Protein AF-A0A8S1AJK3-F1 (afdb_monomer)

Mean predicted aligned error: 19.56 Å

Organism: Arctia plantaginis (NCBI:txid874455)

Radius of gyration: 31.75 Å; Cα contacts (8 Å, |Δi|>4): 362; chains: 1; bounding box: 62×87×108 Å

Sequence (323 aa):
MLYGCCTLVPWKIFREELNNVHPISSGLETMALKTTIDLTCNDFISNFEFDVFTRLFQPWSTLLRNWQLLAVTHPGYVAFLTYDEVKALLHKYIHRPGSYVFRLSCTRLGQWAIGYVTVEGEILQTIPQNKSLVQALLDGYREGFYLYPAGKDLNPDLSSAIISPSEDHITVTQEQYELYCEMGSTFQLCKICAENDKDIRIEPCGHLLCTPCLTAWQIDSEGQGCPFCRAEIKGTEQVVVDAFVPPRPPNTTSDKSGNTKTAVKSVSSNSSGSSGSSGCNGSSVDVTISGNSNGWSSRNTTFNGLTDDIDDSERLRRKSPHA

InterPro domains:
  IPR001841 Zinc finger, RING-type [PS50089] (190-230)
  IPR001841 Zinc finger, RING-type [SM00184] (190-229)
  IPR011992 EF-hand domain pair [SSF47473] (3-72)
  IPR013083 Zinc finger, RING/FYVE/PHD-type [G3DSA:3.30.40.10] (161-245)
  IPR014741 Adaptor protein Cbl, EF hand-like [PF02761] (7-71)
  IPR014742 Adaptor protein Cbl, SH2-like domain [PF02762] (73-158)
  IPR014742 Adaptor protein Cbl, SH2-like domain [cd09920] (65-161)
  IPR017907 Zinc finger, RING-type, conserved site [PS00518] (205-214)
  IPR024159 Adaptor protein Cbl, PTB domain [PS51506] (1-160)
  IPR024162 Adaptor protein Cbl [PTHR23007] (7-256)
  IPR036860 SH2 domain superfamily [G3DSA:3.30.505.10] (74-159)
  IPR036860 SH2 domain superfamily [SSF55550] (73-159)

Foldseek 3Di:
DQDPPDQKAALVVVVVVCCVLPNDDDPVLSVVVCVQQPPVPPRMGGPQSVLLLCLQQDDPNCSSVSCCCAPPPFLQEDEPDDPVRLQVLCLVVLVPAQEKHKYADPVDRSWMKMWGHHPVSDIDIDIDDPDHPLVVLVVCVVVSRHQARSNHNDGDDSVVVPPPPPAAEAEDDPVRQVVQVVVVAGPQAFPPPSPHGWFKAFPPVRDTGHPVVVVVCVVVDPQCADPPPGHHGPDMDTHHYDGDDPPDPDPPDDDDDDDDDDDDDDDDDDDDDDDDDDDDDDDDDDDDDDDDDDDDDDDDDDDDDDDDDDDDDDDDDDDDDDD

pLDDT: mean 72.8, std 25.11, range [23.0, 98.12]

Solvent-accessible surface area (backbone atoms only — not comparable to full-atom values): 20655 Å² total; per-residue (Å²): 130,98,60,81,92,61,60,62,37,51,42,72,61,50,50,55,58,45,37,76,80,51,78,71,91,46,74,68,55,50,52,56,49,44,68,68,40,32,80,81,72,72,66,44,43,34,55,65,38,48,50,30,45,50,56,55,23,45,58,78,94,46,27,69,62,41,36,44,47,49,74,71,64,36,73,24,47,43,83,94,56,53,74,68,54,50,50,61,58,49,58,80,36,39,94,39,55,9,21,20,37,34,30,68,31,88,91,44,78,40,38,52,31,40,37,30,19,38,88,87,49,46,80,50,73,47,63,78,75,100,58,47,60,67,56,51,48,53,51,30,37,76,74,55,47,44,47,14,34,66,64,34,88,74,56,84,84,58,71,85,72,52,70,69,76,72,52,52,66,45,75,54,52,71,72,59,50,53,57,25,52,76,70,76,48,57,84,40,40,10,84,85,77,66,75,46,57,30,37,31,31,36,31,86,80,65,52,70,29,24,58,69,62,53,52,50,47,56,69,77,34,103,50,73,38,38,94,87,79,57,48,67,56,79,47,76,45,72,33,35,50,49,79,72,74,77,82,75,76,83,80,89,70,84,91,71,92,79,91,76,91,84,82,89,85,79,88,80,90,81,88,87,87,83,90,83,92,80,89,82,87,86,78,92,79,91,84,82,88,81,88,84,87,82,83,82,78,88,81,89,77,91,81,81,88,84,84,88,80,88,90,86,87,81,82,89,87,84,81,88,87,86,135

Nearest PDB structures (foldseek):
  3zni-assembly3_I  TM=7.173E-01  e=6.074E-41  Homo sapiens
  5o76-assembly2_C  TM=6.993E-01  e=2.563E-39  Homo sapiens
  1fbv-assembly1_A  TM=6.702E-01  e=1.762E-36  Homo sapiens
  5j3x-assembly2_B  TM=6.632E-01  e=1.878E-36  Homo sapiens
  8vw5-assembly1_A  TM=9.804E-01  e=3.385E-27  Homo sapiens

Structure (mmCIF, N/CA/C/O backbone):
data_AF-A0A8S1AJK3-F1
#
_entry.id   AF-A0A8S1AJK3-F1
#
loop_
_atom_site.group_PDB
_atom_site.id
_atom_site.type_symbol
_atom_site.label_atom_id
_atom_site.label_alt_id
_atom_site.label_comp_id
_atom_site.label_asym_id
_atom_site.label_entity_id
_atom_site.label_seq_id
_atom_site.pdbx_PDB_ins_code
_atom_site.Cartn_x
_atom_site.Cartn_y
_atom_site.Cartn_z
_atom_site.occupancy
_atom_site.B_iso_or_equiv
_atom_site.auth_seq_id
_atom_site.auth_comp_id
_atom_site.auth_asym_id
_atom_site.auth_atom_id
_atom_site.pdbx_PDB_model_num
ATOM 1 N N . MET A 1 1 ? 18.150 -3.887 -13.255 1.00 44.72 1 MET A N 1
ATOM 2 C CA . MET A 1 1 ? 18.874 -3.034 -12.285 1.00 44.72 1 MET A CA 1
ATOM 3 C C . MET A 1 1 ? 19.243 -1.739 -12.991 1.00 44.72 1 MET A C 1
ATOM 5 O O . MET A 1 1 ? 20.042 -1.798 -13.912 1.00 44.72 1 MET A O 1
ATOM 9 N N . LEU A 1 2 ? 18.615 -0.615 -12.635 1.00 50.38 2 LEU A N 1
ATOM 10 C CA . LEU A 1 2 ? 18.757 0.669 -13.350 1.00 50.38 2 LEU A CA 1
ATOM 11 C C . LEU A 1 2 ? 20.047 1.442 -13.018 1.00 50.38 2 LEU A C 1
ATOM 13 O O . LEU A 1 2 ? 20.441 2.314 -13.779 1.00 50.38 2 LEU A O 1
ATOM 17 N N . TYR A 1 3 ? 20.753 1.086 -11.942 1.00 51.22 3 TYR A N 1
ATOM 18 C CA . TYR A 1 3 ? 22.009 1.727 -11.547 1.00 51.22 3 TYR A CA 1
ATOM 19 C C . TYR A 1 3 ? 23.020 0.655 -11.149 1.00 51.22 3 TYR A C 1
ATOM 21 O O . TYR A 1 3 ? 22.882 0.022 -10.104 1.00 51.22 3 TYR A O 1
ATOM 29 N N . GLY A 1 4 ? 24.018 0.391 -11.992 1.00 44.16 4 GLY A N 1
ATOM 30 C CA . GLY A 1 4 ? 25.119 -0.500 -11.624 1.00 44.16 4 GLY A CA 1
ATOM 31 C C . GLY A 1 4 ? 25.860 0.043 -10.399 1.00 44.16 4 GLY A C 1
ATOM 32 O O . GLY A 1 4 ? 26.218 1.209 -10.408 1.00 44.16 4 GLY A O 1
ATOM 33 N N . CYS A 1 5 ? 26.059 -0.786 -9.367 1.00 55.84 5 CYS A N 1
ATOM 34 C CA . CYS A 1 5 ? 26.892 -0.624 -8.153 1.00 55.84 5 CYS A CA 1
ATOM 35 C C . CYS A 1 5 ? 26.854 0.701 -7.346 1.00 55.84 5 CYS A C 1
ATOM 37 O O . CYS A 1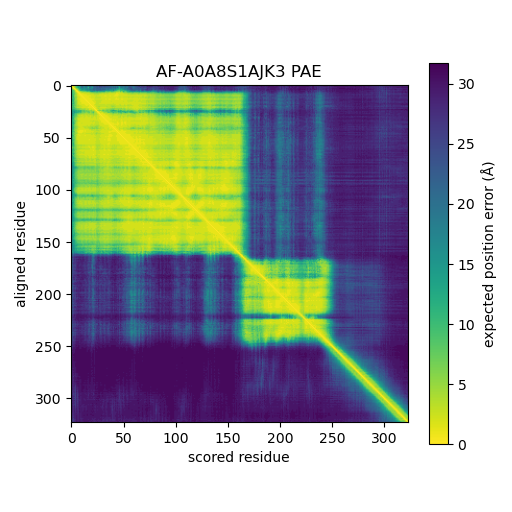 5 ? 27.439 0.749 -6.265 1.00 55.84 5 CYS A O 1
ATOM 39 N N . CYS A 1 6 ? 26.204 1.768 -7.810 1.00 62.81 6 CYS A N 1
ATOM 40 C CA . CYS A 1 6 ? 26.129 3.054 -7.130 1.00 62.81 6 CYS A CA 1
ATOM 41 C C . CYS A 1 6 ? 25.120 2.966 -5.984 1.00 62.81 6 CYS A C 1
ATOM 43 O O . CYS A 1 6 ? 23.926 2.779 -6.199 1.00 62.81 6 CYS A O 1
ATOM 45 N N . THR A 1 7 ? 25.607 3.109 -4.755 1.00 80.25 7 THR A N 1
ATOM 46 C CA . THR A 1 7 ? 24.795 3.049 -3.531 1.00 80.25 7 THR A CA 1
ATOM 47 C C . THR A 1 7 ? 24.028 4.339 -3.247 1.00 80.25 7 THR A C 1
ATOM 49 O O . THR A 1 7 ? 23.104 4.320 -2.438 1.00 80.25 7 THR A O 1
ATOM 52 N N . LEU A 1 8 ? 24.391 5.441 -3.911 1.00 89.94 8 LEU A N 1
ATOM 53 C CA . LEU A 1 8 ? 23.846 6.778 -3.695 1.00 89.94 8 LEU A CA 1
ATOM 54 C C . LEU A 1 8 ? 23.788 7.549 -5.022 1.00 89.94 8 LEU A C 1
ATOM 56 O O . LEU A 1 8 ? 24.784 7.602 -5.745 1.00 89.94 8 LEU A O 1
ATOM 60 N N . VAL A 1 9 ? 22.641 8.153 -5.339 1.00 92.75 9 VAL A N 1
ATOM 61 C CA . VAL A 1 9 ? 22.404 8.874 -6.601 1.00 92.75 9 VAL A CA 1
ATOM 62 C C . VAL A 1 9 ? 21.817 10.263 -6.313 1.00 92.75 9 VAL A C 1
ATOM 64 O O . VAL A 1 9 ? 20.875 10.360 -5.531 1.00 92.75 9 VAL A O 1
ATOM 67 N N . PRO A 1 10 ? 22.313 11.353 -6.933 1.00 94.62 10 PRO A N 1
ATOM 68 C CA . PRO A 1 10 ? 21.702 12.675 -6.793 1.00 94.62 10 PRO A CA 1
ATOM 69 C C . PRO A 1 10 ? 20.229 12.677 -7.222 1.00 94.62 10 PRO A C 1
ATOM 71 O O . PRO A 1 10 ? 19.899 12.129 -8.278 1.00 94.62 10 PRO A O 1
ATOM 74 N N . TRP A 1 11 ? 19.360 13.378 -6.482 1.00 93.31 11 TRP A N 1
ATOM 75 C CA . TRP A 1 11 ? 17.916 13.449 -6.760 1.00 93.31 11 TRP A CA 1
ATOM 76 C C . TRP A 1 11 ? 17.593 13.776 -8.221 1.00 93.31 11 TRP A C 1
ATOM 78 O O . TRP A 1 11 ? 16.698 13.182 -8.816 1.00 93.31 11 TRP A O 1
ATOM 88 N N . LYS A 1 12 ? 18.340 14.708 -8.825 1.00 92.50 12 LYS A N 1
ATOM 89 C CA . LYS A 1 12 ? 18.123 15.128 -10.215 1.00 92.50 12 LYS A CA 1
ATOM 90 C C . LYS A 1 12 ? 18.219 13.954 -11.198 1.00 92.50 12 LYS A C 1
ATOM 92 O O . LYS A 1 12 ? 17.350 13.827 -12.055 1.00 92.50 12 LYS A O 1
ATOM 97 N N . ILE A 1 13 ? 19.241 13.112 -11.036 1.00 92.06 13 ILE A N 1
ATOM 98 C CA . ILE A 1 13 ? 19.486 11.937 -11.882 1.00 92.06 13 ILE A CA 1
ATOM 99 C C . ILE A 1 13 ? 18.465 10.846 -11.556 1.00 92.06 13 ILE A C 1
ATOM 101 O O . ILE A 1 13 ? 17.878 10.260 -12.459 1.00 92.06 13 ILE A O 1
ATOM 105 N N . PHE A 1 14 ? 18.208 10.614 -10.264 1.00 92.88 14 PHE A N 1
ATOM 106 C CA . PHE A 1 14 ? 17.212 9.641 -9.818 1.00 92.88 14 PHE A CA 1
ATOM 107 C C . PHE A 1 14 ? 15.828 9.917 -10.420 1.00 92.88 14 PHE A C 1
ATOM 109 O O . PHE A 1 14 ? 15.190 9.034 -10.987 1.00 92.88 14 PHE A O 1
ATOM 116 N N . ARG A 1 15 ? 15.391 11.176 -10.353 1.00 91.12 15 ARG A N 1
ATOM 117 C CA . ARG A 1 15 ? 14.122 11.637 -10.916 1.00 91.12 15 ARG A CA 1
ATOM 118 C C . ARG A 1 15 ? 14.045 11.408 -12.423 1.00 91.12 15 ARG A C 1
ATOM 120 O O . ARG A 1 15 ? 12.990 11.016 -12.904 1.00 91.12 15 ARG A O 1
ATOM 127 N N . GLU A 1 16 ? 15.111 11.707 -13.163 1.00 90.56 16 GLU A N 1
ATOM 128 C CA . GLU A 1 16 ? 15.126 11.571 -14.626 1.00 90.56 16 GLU A CA 1
ATOM 129 C C . GLU A 1 16 ? 14.918 10.111 -15.051 1.00 90.56 16 GLU A C 1
ATOM 131 O O . GLU A 1 16 ? 14.042 9.842 -15.869 1.00 90.56 16 GLU A O 1
ATOM 136 N N . GLU A 1 17 ? 15.611 9.162 -14.420 1.00 91.31 17 GLU A N 1
ATOM 137 C CA . GLU A 1 17 ? 15.412 7.738 -14.723 1.00 91.31 17 GLU A CA 1
ATOM 138 C C . GLU A 1 17 ? 14.083 7.196 -14.208 1.00 91.31 17 GLU A C 1
ATOM 140 O O . GLU A 1 17 ? 13.430 6.408 -14.891 1.00 91.31 17 GLU A O 1
ATOM 145 N N . LEU A 1 18 ? 13.644 7.623 -13.018 1.00 89.19 18 LEU A N 1
ATOM 146 C CA . LEU A 1 18 ? 12.344 7.207 -12.507 1.00 89.19 18 LEU A CA 1
ATOM 147 C C . LEU A 1 18 ? 11.230 7.679 -13.444 1.00 89.19 18 LEU A C 1
ATOM 149 O O . LEU A 1 18 ? 10.322 6.907 -13.727 1.00 89.19 18 LEU A O 1
ATOM 153 N N . ASN A 1 19 ? 11.339 8.893 -13.989 1.00 88.88 19 ASN A N 1
ATOM 154 C CA . ASN A 1 19 ? 10.380 9.451 -14.939 1.00 88.88 19 ASN A CA 1
ATOM 155 C C . ASN A 1 19 ? 10.328 8.690 -16.277 1.00 88.88 19 ASN A C 1
ATOM 157 O O . ASN A 1 19 ? 9.285 8.692 -16.928 1.00 88.88 19 ASN A O 1
ATOM 161 N N . ASN A 1 20 ? 11.414 8.016 -16.676 1.00 88.00 20 ASN A N 1
ATOM 162 C CA . ASN A 1 20 ? 11.435 7.177 -17.880 1.00 88.00 20 ASN A CA 1
ATOM 163 C C . ASN A 1 20 ? 10.540 5.932 -17.742 1.00 88.00 20 ASN A C 1
ATOM 165 O O . ASN A 1 20 ? 10.024 5.437 -18.741 1.00 88.00 20 ASN A O 1
ATOM 169 N N . VAL A 1 21 ? 10.356 5.427 -16.517 1.00 86.81 21 VAL A N 1
ATOM 170 C CA . VAL A 1 21 ? 9.562 4.215 -16.234 1.00 86.81 21 VAL A CA 1
ATOM 171 C C . VAL A 1 21 ? 8.194 4.560 -15.639 1.00 86.81 21 VAL A C 1
ATOM 173 O O . VAL A 1 21 ? 7.183 3.953 -15.985 1.00 86.81 21 VAL A O 1
ATOM 176 N N . HIS A 1 22 ? 8.156 5.556 -14.760 1.00 85.81 22 HIS A N 1
ATOM 177 C CA . HIS A 1 22 ? 6.972 6.048 -14.074 1.00 85.81 22 HIS A CA 1
ATOM 178 C C . HIS A 1 22 ? 6.834 7.556 -14.310 1.00 85.81 22 HIS A C 1
ATOM 180 O O . HIS A 1 22 ? 7.456 8.342 -13.593 1.00 85.81 22 HIS A O 1
ATOM 186 N N . PRO A 1 23 ? 6.026 7.976 -15.300 1.00 79.69 23 PRO A N 1
ATOM 187 C CA . PRO A 1 23 ? 5.867 9.384 -15.643 1.00 79.69 23 PRO A CA 1
ATOM 188 C C . PRO A 1 23 ? 5.392 10.228 -14.453 1.00 79.69 23 PRO A C 1
ATOM 190 O O . PRO A 1 23 ? 4.382 9.914 -13.824 1.00 79.69 23 PRO A O 1
ATOM 193 N N . ILE A 1 24 ? 6.101 11.323 -14.178 1.00 81.00 24 ILE A N 1
ATOM 194 C CA . ILE A 1 24 ? 5.776 12.303 -13.137 1.00 81.00 24 ILE A CA 1
ATOM 195 C C . ILE A 1 24 ? 5.079 13.485 -13.813 1.00 81.00 24 ILE A C 1
ATOM 197 O O . ILE A 1 24 ? 5.619 14.109 -14.725 1.00 81.00 24 ILE A O 1
ATOM 201 N N . SER A 1 25 ? 3.864 13.806 -13.375 1.00 71.19 25 SER A N 1
ATOM 202 C CA . SER A 1 25 ? 2.968 14.721 -14.091 1.00 71.19 25 SER A CA 1
ATOM 203 C C . SER A 1 25 ? 3.242 16.197 -13.791 1.00 71.19 25 SER A C 1
ATOM 205 O O . SER A 1 25 ? 2.916 17.060 -14.607 1.00 71.19 25 SER A O 1
ATOM 207 N N . SER A 1 26 ? 3.809 16.528 -12.620 1.00 74.50 26 SER A N 1
ATOM 208 C CA . SER A 1 26 ? 4.012 17.930 -12.219 1.00 74.50 26 SER A CA 1
ATOM 209 C C . SER A 1 26 ? 5.225 18.199 -11.316 1.00 74.50 26 SER A C 1
ATOM 211 O O . SER A 1 26 ? 5.768 17.320 -10.644 1.00 74.50 26 SER A O 1
ATOM 213 N N . GLY A 1 27 ? 5.632 19.474 -11.250 1.00 69.44 27 GLY A N 1
ATOM 214 C CA . GLY A 1 27 ? 6.700 19.931 -10.352 1.00 69.44 27 GLY A CA 1
ATOM 215 C C . GLY A 1 27 ? 6.335 19.846 -8.863 1.00 69.44 27 GLY A C 1
ATOM 216 O O . GLY A 1 27 ? 7.196 19.541 -8.044 1.00 69.44 27 GLY A O 1
ATOM 217 N N . LEU A 1 28 ? 5.063 20.051 -8.503 1.00 73.75 28 LEU A N 1
ATOM 218 C CA . LEU A 1 28 ? 4.592 19.889 -7.119 1.00 73.75 28 LEU A CA 1
ATOM 219 C C . LEU A 1 28 ? 4.628 18.420 -6.689 1.00 73.75 28 LEU A C 1
ATOM 221 O O . LEU A 1 28 ? 5.085 18.104 -5.593 1.00 73.75 28 LEU A O 1
ATOM 225 N N . GLU A 1 29 ? 4.218 17.525 -7.585 1.00 76.81 29 GLU A N 1
ATOM 226 C CA . GLU A 1 29 ? 4.329 16.082 -7.390 1.00 76.81 29 GLU A CA 1
ATOM 227 C C . GLU A 1 29 ? 5.789 15.651 -7.220 1.00 76.81 29 GLU A C 1
ATOM 229 O O . GLU A 1 29 ? 6.099 14.879 -6.320 1.00 76.81 29 GLU A O 1
ATOM 234 N N . THR A 1 30 ? 6.702 16.223 -8.010 1.00 82.31 30 THR A N 1
ATOM 235 C CA . THR A 1 30 ? 8.145 15.967 -7.886 1.00 82.31 30 THR A CA 1
ATOM 236 C C . THR A 1 30 ? 8.661 16.312 -6.486 1.00 82.31 30 THR A C 1
ATOM 238 O O . THR A 1 30 ? 9.427 15.547 -5.905 1.00 82.31 30 THR A O 1
ATOM 241 N N . MET A 1 31 ? 8.245 17.452 -5.927 1.00 80.69 31 MET A N 1
ATOM 242 C CA . MET A 1 31 ? 8.666 17.866 -4.586 1.00 80.69 31 MET A CA 1
ATOM 243 C C . MET A 1 31 ? 8.090 16.954 -3.501 1.00 80.69 31 MET A C 1
ATOM 245 O O . MET A 1 31 ? 8.827 16.526 -2.618 1.00 80.69 31 MET A O 1
ATOM 249 N N . ALA A 1 32 ? 6.803 16.607 -3.593 1.00 84.62 32 ALA A N 1
ATOM 250 C CA . ALA A 1 32 ? 6.165 15.687 -2.652 1.00 84.62 32 ALA A CA 1
ATOM 251 C C . ALA A 1 32 ? 6.796 14.285 -2.699 1.00 84.62 32 ALA A C 1
ATOM 253 O O . ALA A 1 32 ? 7.018 13.659 -1.659 1.00 84.62 32 ALA A O 1
ATOM 254 N N . LEU A 1 33 ? 7.125 13.808 -3.903 1.00 88.44 33 LEU A N 1
ATOM 255 C CA . LEU A 1 33 ? 7.796 12.530 -4.107 1.00 88.44 33 LEU A CA 1
ATOM 256 C C . LEU A 1 33 ? 9.181 12.547 -3.465 1.00 88.44 33 LEU A C 1
ATOM 258 O O . LEU A 1 33 ? 9.515 11.636 -2.712 1.00 88.44 33 LEU A O 1
ATOM 262 N N . LYS A 1 34 ? 9.948 13.621 -3.686 1.00 89.50 34 LYS A N 1
ATOM 263 C CA . LYS A 1 34 ? 11.255 13.806 -3.055 1.00 89.50 34 LYS A CA 1
ATOM 264 C C . LYS A 1 34 ? 11.158 13.716 -1.537 1.00 89.50 34 LYS A C 1
ATOM 266 O O . LYS A 1 34 ? 11.856 12.907 -0.949 1.00 89.50 34 LYS A O 1
ATOM 271 N N . THR A 1 35 ? 10.258 14.476 -0.911 1.00 86.88 35 THR A N 1
ATOM 272 C CA . THR A 1 35 ? 10.072 14.462 0.552 1.00 86.88 35 THR A CA 1
ATOM 273 C C . THR A 1 35 ? 9.621 13.099 1.087 1.00 86.88 35 THR A C 1
ATOM 275 O O . THR A 1 35 ? 9.791 12.820 2.269 1.00 86.88 35 THR A O 1
ATOM 278 N N . THR A 1 36 ? 9.047 12.243 0.239 1.00 90.31 36 THR A N 1
ATOM 279 C CA . THR A 1 36 ? 8.663 10.883 0.634 1.00 90.31 36 THR A CA 1
ATOM 280 C C . THR A 1 36 ? 9.836 9.897 0.559 1.00 90.31 36 THR A C 1
ATOM 282 O O . THR A 1 36 ? 9.925 9.012 1.406 1.00 90.31 36 THR A O 1
ATOM 285 N N . ILE A 1 37 ? 10.706 10.014 -0.452 1.00 91.81 37 ILE A N 1
ATOM 286 C CA . ILE A 1 37 ? 11.817 9.072 -0.689 1.00 91.81 37 ILE A CA 1
ATOM 287 C C . ILE A 1 37 ? 13.079 9.477 0.082 1.00 91.81 37 ILE A C 1
ATOM 289 O O . ILE A 1 37 ? 13.746 8.616 0.647 1.00 91.81 37 ILE A O 1
ATOM 293 N N . ASP A 1 38 ? 13.413 10.767 0.093 1.00 91.50 38 ASP A N 1
ATOM 294 C CA . ASP A 1 38 ? 14.611 11.331 0.726 1.00 91.50 38 ASP A CA 1
ATOM 295 C C . ASP A 1 38 ? 14.417 11.390 2.249 1.00 91.50 38 ASP A C 1
ATOM 297 O O . ASP A 1 38 ? 14.067 12.425 2.819 1.00 91.50 38 ASP A O 1
ATOM 301 N N . LEU A 1 39 ? 14.580 10.240 2.909 1.00 88.38 39 LEU A N 1
ATOM 302 C CA . LEU A 1 39 ? 14.416 10.096 4.358 1.00 88.38 39 LEU A CA 1
ATOM 303 C C . LEU A 1 39 ? 15.527 10.814 5.131 1.00 88.38 39 LEU A C 1
ATOM 305 O O . LEU A 1 39 ? 15.321 11.209 6.280 1.00 88.38 39 LEU A O 1
ATOM 309 N N . THR A 1 40 ? 16.709 10.943 4.525 1.00 90.44 40 THR A N 1
ATOM 310 C CA . THR A 1 40 ? 17.876 11.606 5.125 1.00 90.44 40 THR A CA 1
ATOM 311 C C . THR A 1 40 ? 17.936 13.111 4.853 1.00 90.44 40 THR A C 1
ATOM 313 O O . THR A 1 40 ? 18.752 13.804 5.465 1.00 90.44 40 THR A O 1
ATOM 316 N N . CYS A 1 41 ? 17.042 13.628 4.006 1.00 90.56 41 CYS A N 1
ATOM 317 C CA . CYS A 1 41 ? 16.913 15.035 3.626 1.00 90.56 41 CYS A CA 1
ATOM 318 C C . CYS A 1 41 ? 18.220 15.640 3.085 1.00 90.56 41 CYS A C 1
ATOM 320 O O . CYS A 1 41 ? 18.555 16.780 3.418 1.00 90.56 41 CYS A O 1
ATOM 322 N N . ASN A 1 42 ? 18.981 14.882 2.293 1.00 92.38 42 ASN A N 1
ATOM 323 C CA . ASN A 1 42 ? 20.319 15.281 1.846 1.00 92.38 42 ASN A CA 1
ATOM 324 C C . ASN A 1 42 ? 20.436 15.553 0.336 1.00 92.38 42 ASN A C 1
ATOM 326 O O . ASN A 1 42 ? 21.545 15.796 -0.129 1.00 92.38 42 ASN A O 1
ATOM 330 N N . ASP A 1 43 ? 19.328 15.550 -0.417 1.00 92.62 43 ASP A N 1
ATOM 331 C CA . ASP A 1 43 ? 19.282 15.696 -1.885 1.00 92.62 43 ASP A CA 1
ATOM 332 C C . ASP A 1 43 ? 19.828 14.496 -2.687 1.00 92.62 43 ASP A C 1
ATOM 334 O O . ASP A 1 43 ? 19.955 14.571 -3.919 1.00 92.62 43 ASP A O 1
ATOM 338 N N . PHE A 1 44 ? 20.098 13.370 -2.029 1.00 93.50 44 PHE A N 1
ATOM 339 C CA . PHE A 1 44 ? 20.497 12.111 -2.650 1.00 93.50 44 PHE A CA 1
ATOM 340 C C . PHE A 1 44 ? 19.521 10.997 -2.285 1.00 93.50 44 PHE A C 1
ATOM 342 O O . PHE A 1 44 ? 18.919 10.997 -1.223 1.00 93.50 44 PHE A O 1
ATOM 349 N N . ILE A 1 45 ? 19.383 10.025 -3.183 1.00 94.69 45 ILE A N 1
ATOM 350 C CA . ILE A 1 45 ? 18.605 8.814 -2.950 1.00 94.69 45 ILE A CA 1
ATOM 351 C C . ILE A 1 45 ? 19.565 7.635 -2.881 1.00 94.69 45 ILE A C 1
ATOM 353 O O . ILE A 1 45 ? 20.285 7.336 -3.840 1.00 94.69 45 ILE A O 1
ATOM 357 N N . SER A 1 46 ? 19.584 6.970 -1.734 1.00 93.88 46 SER A N 1
ATOM 358 C CA . SER A 1 46 ? 20.314 5.723 -1.539 1.00 93.88 46 SER A CA 1
ATOM 359 C C . SER A 1 46 ? 19.525 4.515 -2.043 1.00 93.88 46 SER A C 1
ATOM 361 O O . SER A 1 46 ? 18.296 4.530 -2.143 1.00 93.88 46 SER A O 1
ATOM 363 N N . ASN A 1 47 ? 20.230 3.414 -2.310 1.00 91.19 47 ASN A N 1
ATOM 364 C CA . ASN A 1 47 ? 19.597 2.117 -2.567 1.00 91.19 47 ASN A CA 1
ATOM 365 C C . ASN A 1 47 ? 18.661 1.691 -1.420 1.00 91.19 47 ASN A C 1
ATOM 367 O O . ASN A 1 47 ? 17.632 1.069 -1.669 1.00 91.19 47 ASN A O 1
ATOM 371 N N . PHE A 1 48 ? 19.009 2.047 -0.183 1.00 91.06 48 PHE A N 1
ATOM 372 C CA . PHE A 1 48 ? 18.209 1.788 1.005 1.00 91.06 48 PHE A CA 1
ATOM 373 C C . PHE A 1 48 ? 16.893 2.575 1.008 1.00 91.06 48 PHE A C 1
ATOM 375 O O . PHE A 1 48 ? 15.829 1.990 1.191 1.00 91.06 48 PHE A O 1
ATOM 382 N N . GLU A 1 49 ? 16.944 3.887 0.773 1.00 93.19 49 GLU A N 1
ATOM 383 C CA . GLU A 1 49 ? 15.746 4.735 0.683 1.00 93.19 49 GLU A CA 1
ATOM 384 C C . GLU A 1 49 ? 14.824 4.275 -0.448 1.00 93.19 49 GLU A C 1
ATOM 386 O O . GLU A 1 49 ? 13.605 4.192 -0.280 1.00 93.19 49 GLU A O 1
ATOM 391 N N . PHE A 1 50 ? 15.411 3.890 -1.580 1.00 93.44 50 PHE A N 1
ATOM 392 C CA . PHE A 1 50 ? 14.662 3.362 -2.709 1.00 93.44 50 PHE A CA 1
ATOM 393 C C . PHE A 1 50 ? 14.022 1.992 -2.423 1.00 93.44 50 PHE A C 1
ATOM 395 O O . PHE A 1 50 ? 12.858 1.777 -2.765 1.00 93.44 50 PHE A O 1
ATOM 402 N N . ASP A 1 51 ? 14.730 1.077 -1.756 1.00 91.88 51 ASP A N 1
ATOM 403 C CA . ASP A 1 51 ? 14.168 -0.201 -1.295 1.00 91.88 51 ASP A CA 1
ATOM 404 C C . ASP A 1 51 ? 12.997 0.017 -0.322 1.00 91.88 51 ASP A C 1
ATOM 406 O O . ASP A 1 51 ? 11.923 -0.565 -0.483 1.00 91.88 51 ASP A O 1
ATOM 410 N N . VAL A 1 52 ? 13.162 0.912 0.655 1.00 91.94 52 VAL A N 1
ATOM 411 C CA . VAL A 1 52 ? 12.092 1.269 1.595 1.00 91.94 52 VAL A CA 1
ATOM 412 C C . VAL A 1 52 ? 10.873 1.806 0.846 1.00 91.94 52 VAL A C 1
ATOM 414 O O . VAL A 1 52 ? 9.758 1.339 1.081 1.00 91.94 52 VAL A O 1
ATOM 417 N N . PHE A 1 53 ? 11.071 2.746 -0.079 1.00 93.88 53 PHE A N 1
ATOM 418 C CA . PHE A 1 53 ? 9.986 3.338 -0.858 1.00 93.88 53 PHE A CA 1
ATOM 419 C C . PHE A 1 53 ? 9.250 2.303 -1.718 1.00 93.88 53 PHE A C 1
ATOM 421 O O . PHE A 1 53 ? 8.020 2.223 -1.688 1.00 93.88 53 PHE A O 1
ATOM 428 N N . THR A 1 54 ? 9.989 1.471 -2.452 1.00 91.94 54 THR A N 1
ATOM 429 C CA . THR A 1 54 ? 9.400 0.458 -3.340 1.00 91.94 54 THR A CA 1
ATOM 430 C C . THR A 1 54 ? 8.636 -0.621 -2.575 1.00 91.94 54 THR A C 1
ATOM 432 O O . THR A 1 54 ? 7.566 -1.030 -3.024 1.00 91.94 54 THR A O 1
ATOM 435 N N . ARG A 1 55 ? 9.095 -1.01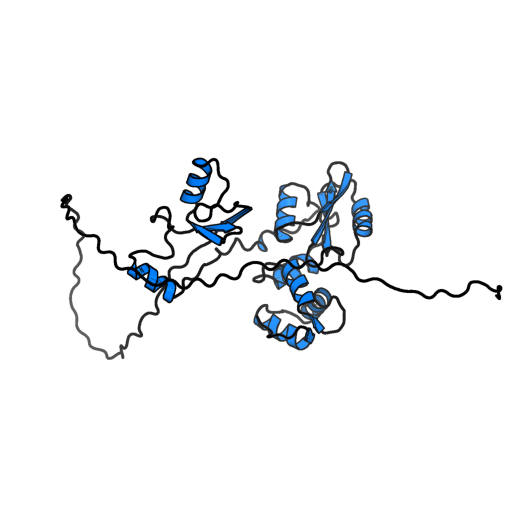9 -1.380 1.00 91.06 55 ARG A N 1
ATOM 436 C CA . ARG A 1 55 ? 8.346 -1.936 -0.503 1.00 91.06 55 ARG A CA 1
ATOM 437 C C . ARG A 1 55 ? 7.069 -1.313 0.062 1.00 91.06 55 ARG A C 1
ATOM 439 O O . ARG A 1 55 ? 6.057 -2.008 0.166 1.00 91.06 55 ARG A O 1
ATOM 446 N N . LEU A 1 56 ? 7.083 -0.022 0.397 1.00 92.44 56 LEU A N 1
ATOM 447 C CA . LEU A 1 56 ? 5.901 0.674 0.918 1.00 92.44 56 LEU A CA 1
ATOM 448 C C . LEU A 1 56 ? 4.797 0.807 -0.137 1.00 92.44 56 LEU A C 1
ATOM 450 O O . LEU A 1 56 ? 3.631 0.569 0.175 1.00 92.44 56 LEU A O 1
ATOM 454 N N . PHE A 1 57 ? 5.153 1.161 -1.372 1.00 92.94 57 PHE A N 1
ATOM 455 C CA . PHE A 1 57 ? 4.186 1.516 -2.421 1.00 92.94 57 PHE A CA 1
ATOM 456 C C . PHE A 1 57 ? 4.037 0.459 -3.526 1.00 92.94 57 PHE A C 1
ATOM 458 O O . PHE A 1 57 ? 3.509 0.746 -4.598 1.00 92.94 57 PHE A O 1
ATOM 465 N N . GLN A 1 58 ? 4.467 -0.774 -3.252 1.00 86.50 58 GLN A N 1
ATOM 466 C CA . GLN A 1 58 ? 4.335 -1.929 -4.143 1.00 86.50 58 GLN A CA 1
ATOM 467 C C . GLN A 1 58 ? 2.896 -2.141 -4.679 1.00 86.50 58 GLN A C 1
ATOM 469 O O . GLN A 1 58 ? 1.933 -1.783 -3.990 1.00 86.50 58 GLN A O 1
ATOM 474 N N . PRO A 1 59 ? 2.722 -2.780 -5.855 1.00 86.44 59 PRO A N 1
ATOM 475 C CA . PRO A 1 59 ? 3.762 -3.308 -6.752 1.00 86.44 59 PRO A CA 1
ATOM 476 C C . PRO A 1 59 ? 4.473 -2.226 -7.583 1.00 86.44 59 PRO A C 1
ATOM 478 O O . PRO A 1 59 ? 3.971 -1.115 -7.738 1.00 86.44 59 PRO A O 1
ATOM 481 N N . TRP A 1 60 ? 5.642 -2.571 -8.142 1.00 86.81 60 TRP A N 1
ATOM 482 C CA . TRP A 1 60 ? 6.457 -1.663 -8.966 1.00 86.81 60 TRP A CA 1
ATOM 483 C C . TRP A 1 60 ? 5.672 -1.077 -10.145 1.00 86.81 60 TRP A C 1
ATOM 485 O O . TRP A 1 60 ? 5.717 0.124 -10.369 1.00 86.81 60 TRP A O 1
ATOM 495 N N . SER A 1 61 ? 4.880 -1.891 -10.847 1.00 84.44 61 SER A N 1
ATOM 496 C CA . SER A 1 61 ? 4.103 -1.475 -12.026 1.00 84.44 61 SER A CA 1
ATOM 497 C C . SER A 1 61 ? 3.198 -0.259 -11.783 1.00 84.44 61 SER A C 1
ATOM 499 O O . SER A 1 61 ? 3.031 0.564 -12.681 1.00 84.44 61 SER A O 1
ATOM 501 N N . THR A 1 62 ? 2.659 -0.099 -10.571 1.00 84.19 62 THR A N 1
ATOM 502 C CA . THR A 1 62 ? 1.799 1.032 -10.179 1.00 84.19 62 THR A CA 1
ATOM 503 C C . THR A 1 62 ? 2.392 1.879 -9.058 1.00 84.19 62 THR A C 1
ATOM 505 O O . THR A 1 62 ? 1.648 2.571 -8.364 1.00 84.19 62 THR A O 1
ATOM 508 N N . LEU A 1 63 ? 3.716 1.871 -8.887 1.00 88.31 63 LEU A N 1
ATOM 509 C CA . LEU A 1 63 ? 4.403 2.479 -7.746 1.00 88.31 63 LEU A CA 1
ATOM 510 C C . LEU A 1 63 ? 3.948 3.917 -7.445 1.00 88.31 63 LEU A C 1
ATOM 512 O O . LEU A 1 63 ? 3.481 4.205 -6.343 1.00 88.31 63 LEU A O 1
ATOM 516 N N . LEU A 1 64 ? 4.045 4.824 -8.426 1.00 87.94 64 LEU A N 1
ATOM 517 C CA . LEU A 1 64 ? 3.682 6.233 -8.217 1.00 87.94 64 LEU A CA 1
ATOM 518 C C . LEU A 1 64 ? 2.176 6.435 -8.035 1.00 87.94 64 LEU A C 1
ATOM 520 O O . LEU A 1 64 ? 1.770 7.274 -7.236 1.00 87.94 64 LEU A O 1
ATOM 524 N N . ARG A 1 65 ? 1.342 5.631 -8.703 1.00 85.50 65 ARG A N 1
ATOM 525 C CA . ARG A 1 65 ? -0.114 5.663 -8.507 1.00 85.50 65 ARG A CA 1
ATOM 526 C C . ARG A 1 65 ? -0.484 5.252 -7.082 1.00 85.50 65 ARG A C 1
ATOM 528 O O . ARG A 1 65 ? -1.309 5.907 -6.451 1.00 85.50 65 ARG A O 1
ATOM 535 N N . ASN A 1 66 ? 0.154 4.209 -6.556 1.00 89.00 66 ASN A N 1
ATOM 536 C CA . ASN A 1 66 ? -0.056 3.739 -5.190 1.00 89.00 66 ASN A CA 1
ATOM 537 C C . ASN A 1 66 ? 0.448 4.754 -4.167 1.00 89.00 66 ASN A C 1
ATOM 539 O O . ASN A 1 66 ? -0.230 5.009 -3.175 1.00 89.00 66 ASN A O 1
ATOM 543 N N . TRP A 1 67 ? 1.596 5.380 -4.422 1.00 91.69 67 TRP A N 1
ATOM 544 C CA . TRP A 1 67 ? 2.096 6.479 -3.603 1.00 91.69 67 TRP A CA 1
ATOM 545 C C . TRP A 1 67 ? 1.130 7.670 -3.568 1.00 91.69 67 TRP A C 1
ATOM 547 O O . TRP A 1 67 ? 0.770 8.126 -2.484 1.00 91.69 67 TRP A O 1
ATOM 557 N N . GLN A 1 68 ? 0.633 8.132 -4.716 1.00 87.25 68 GLN A N 1
ATOM 558 C CA . GLN A 1 68 ? -0.362 9.208 -4.768 1.00 87.25 68 GLN A CA 1
ATOM 559 C C . GLN A 1 68 ? -1.648 8.831 -4.020 1.00 87.25 68 GLN A C 1
ATOM 561 O O . GLN A 1 68 ? -2.194 9.620 -3.241 1.00 87.25 68 GLN A O 1
ATOM 566 N N . LEU A 1 69 ? -2.133 7.608 -4.231 1.00 88.12 69 LEU A N 1
ATOM 567 C CA . LEU A 1 69 ? -3.348 7.139 -3.587 1.00 88.12 69 LEU A CA 1
ATOM 568 C C . LEU A 1 69 ? -3.177 7.084 -2.068 1.00 88.12 69 LEU A C 1
ATOM 570 O O . LEU A 1 69 ? -3.986 7.652 -1.350 1.00 88.12 69 LEU A O 1
ATOM 574 N N . LEU A 1 70 ? -2.107 6.456 -1.581 1.00 91.12 70 LEU A N 1
ATOM 575 C CA . LEU A 1 70 ? -1.911 6.175 -0.160 1.00 91.12 70 LEU A CA 1
ATOM 576 C C . LEU A 1 70 ? -1.331 7.355 0.618 1.00 91.12 70 LEU A C 1
ATOM 578 O O . LEU A 1 70 ? -1.796 7.621 1.715 1.00 91.12 70 LEU A O 1
ATOM 582 N N . ALA A 1 71 ? -0.319 8.045 0.095 1.00 88.81 71 ALA A N 1
ATOM 583 C CA . ALA A 1 71 ? 0.421 9.063 0.844 1.00 88.81 71 ALA A CA 1
ATOM 584 C C . ALA A 1 71 ? -0.008 10.502 0.526 1.00 88.81 71 ALA A C 1
ATOM 586 O O . ALA A 1 71 ? 0.200 11.391 1.349 1.00 88.81 71 ALA A O 1
ATOM 587 N N . VAL A 1 72 ? -0.599 10.751 -0.648 1.00 85.31 72 VAL A N 1
ATOM 588 C CA . VAL A 1 72 ? -0.990 12.112 -1.060 1.00 85.31 72 VAL A CA 1
ATOM 589 C C . VAL A 1 72 ? -2.480 12.364 -0.843 1.00 85.31 72 VAL A C 1
ATOM 591 O O . VAL A 1 72 ? -2.858 13.433 -0.371 1.00 85.31 72 VAL A O 1
ATOM 594 N N . THR A 1 73 ? -3.336 11.396 -1.177 1.00 86.31 73 THR A N 1
ATOM 595 C CA . THR A 1 73 ? -4.796 11.607 -1.206 1.00 86.31 73 THR A CA 1
ATOM 596 C C . THR A 1 73 ? -5.558 10.892 -0.091 1.00 86.31 73 THR A C 1
ATOM 598 O O . THR A 1 73 ? -6.630 11.359 0.300 1.00 86.31 73 THR A O 1
ATOM 601 N N . HIS A 1 74 ? -5.028 9.796 0.464 1.00 91.50 74 HIS A N 1
ATOM 602 C CA . HIS A 1 74 ? -5.750 9.017 1.466 1.00 91.50 74 HIS A CA 1
ATOM 603 C C . HIS A 1 74 ? -5.900 9.780 2.802 1.00 91.50 74 HIS A C 1
ATOM 605 O O . HIS A 1 74 ? -4.904 10.083 3.459 1.00 91.50 74 HIS A O 1
ATOM 611 N N . PRO A 1 75 ? -7.129 10.012 3.303 1.00 93.31 75 PRO A N 1
ATOM 612 C CA . PRO A 1 75 ? -7.362 10.778 4.529 1.00 93.31 75 PRO A CA 1
ATOM 613 C C . PRO A 1 75 ? -6.892 10.069 5.806 1.00 93.31 75 PRO A C 1
ATOM 615 O O . PRO A 1 75 ? -6.684 10.716 6.825 1.00 93.31 75 PRO A O 1
ATOM 618 N N . GLY A 1 76 ? -6.756 8.745 5.761 1.00 94.31 76 GLY A N 1
ATOM 619 C CA . GLY A 1 76 ? -6.224 7.931 6.856 1.00 94.31 76 GLY A CA 1
ATOM 620 C C . GLY A 1 76 ? -4.695 7.913 6.953 1.00 94.31 76 GLY A C 1
ATOM 621 O O . GLY A 1 76 ? -4.181 7.365 7.925 1.00 94.31 76 GLY A O 1
ATOM 622 N N . TYR A 1 77 ? -3.966 8.475 5.983 1.00 95.25 77 TYR A N 1
ATOM 623 C CA . TYR A 1 77 ? -2.509 8.546 6.066 1.00 95.25 77 TYR A CA 1
ATOM 624 C C . TYR A 1 77 ? -2.070 9.650 7.027 1.00 95.25 77 TYR A C 1
ATOM 626 O O . TYR A 1 77 ? -2.507 10.796 6.919 1.00 95.25 77 TYR A O 1
ATOM 634 N N . VAL A 1 78 ? -1.178 9.303 7.953 1.00 92.06 78 VAL A N 1
ATOM 635 C CA . VAL A 1 78 ? -0.556 10.247 8.882 1.00 92.06 78 VAL A CA 1
ATOM 636 C C . VAL A 1 78 ? 0.963 10.104 8.829 1.00 92.06 78 VAL A C 1
ATOM 638 O O . VAL A 1 78 ? 1.532 9.067 9.173 1.00 92.06 78 VAL A O 1
ATOM 641 N N . ALA A 1 79 ? 1.631 11.156 8.362 1.00 86.94 79 ALA A N 1
ATOM 642 C CA . ALA A 1 79 ? 3.082 11.179 8.231 1.00 86.94 79 ALA A CA 1
ATOM 643 C C . ALA A 1 79 ? 3.763 11.400 9.593 1.00 86.94 79 ALA A C 1
ATOM 645 O O . ALA A 1 79 ? 3.266 12.158 10.424 1.00 86.94 79 ALA A O 1
ATOM 646 N N . PHE A 1 80 ? 4.918 10.758 9.794 1.00 80.88 80 PHE A N 1
ATOM 647 C CA . PHE A 1 80 ? 5.839 10.986 10.921 1.00 80.88 80 PHE A CA 1
ATOM 648 C C . PHE A 1 80 ? 5.278 10.802 12.344 1.00 80.88 80 PHE A C 1
ATOM 650 O O . PHE A 1 80 ? 5.885 11.288 13.291 1.00 80.88 80 PHE A O 1
ATOM 657 N N . LEU A 1 81 ? 4.173 10.070 12.526 1.00 89.62 81 LEU A N 1
ATOM 658 C CA . LEU A 1 81 ? 3.664 9.773 13.869 1.00 89.62 81 LEU A CA 1
ATOM 659 C C . LEU A 1 81 ? 4.321 8.535 14.495 1.00 89.62 81 LEU A C 1
ATOM 661 O O . LEU A 1 81 ? 4.665 7.558 13.828 1.00 89.62 81 LEU A O 1
ATOM 665 N N . THR A 1 82 ? 4.443 8.553 15.813 1.00 92.75 82 THR A N 1
ATOM 666 C CA . THR A 1 82 ? 4.840 7.425 16.658 1.00 92.75 82 THR A CA 1
ATOM 667 C C . THR A 1 82 ? 3.634 6.565 17.052 1.00 92.75 82 THR A C 1
ATOM 669 O O . THR A 1 82 ? 2.481 6.854 16.717 1.00 92.75 82 THR A O 1
ATOM 672 N N . TYR A 1 83 ? 3.888 5.464 17.766 1.00 92.44 83 TYR A N 1
ATOM 673 C CA . TYR A 1 83 ? 2.823 4.611 18.299 1.00 92.44 83 TYR A CA 1
ATOM 674 C C . TYR A 1 83 ? 1.897 5.390 19.244 1.00 92.44 83 TYR A C 1
ATOM 676 O O . TYR A 1 83 ? 0.675 5.320 19.098 1.00 92.44 83 TYR A O 1
ATOM 684 N N . ASP A 1 84 ? 2.468 6.163 20.167 1.00 94.19 84 ASP A N 1
ATOM 685 C CA . ASP A 1 84 ? 1.703 6.895 21.177 1.00 94.19 84 ASP A CA 1
ATOM 686 C C . ASP A 1 84 ? 0.895 8.041 20.566 1.00 94.19 84 ASP A C 1
ATOM 688 O O . ASP A 1 84 ? -0.261 8.247 20.935 1.00 94.19 84 ASP A O 1
ATOM 692 N N . GLU A 1 85 ? 1.443 8.730 19.563 1.00 95.69 85 GLU A N 1
ATOM 693 C CA . GLU A 1 85 ? 0.725 9.790 18.848 1.00 95.69 85 GLU A CA 1
ATOM 694 C C . GLU A 1 85 ? -0.461 9.246 18.047 1.00 95.69 85 GLU A C 1
ATOM 696 O O . GLU A 1 85 ? -1.537 9.846 18.065 1.00 95.69 85 GLU A O 1
ATOM 701 N N . VAL A 1 86 ? -0.316 8.080 17.402 1.00 96.38 86 VAL A N 1
ATOM 702 C CA . VAL A 1 86 ? -1.448 7.394 16.753 1.00 96.38 86 VAL A CA 1
ATOM 703 C C . VAL A 1 86 ? -2.520 7.028 17.778 1.00 96.38 86 VAL A C 1
ATOM 705 O O . VAL A 1 86 ? -3.707 7.252 17.532 1.00 96.38 86 VAL A O 1
ATOM 708 N N . LYS A 1 87 ? -2.123 6.510 18.946 1.00 95.50 87 LYS A N 1
ATOM 709 C CA . LYS A 1 87 ? -3.064 6.172 20.021 1.00 95.50 87 LYS A CA 1
ATOM 710 C C . LYS A 1 87 ? -3.804 7.414 20.525 1.00 95.50 87 LYS A C 1
ATOM 712 O O . LYS A 1 87 ? -5.024 7.383 20.650 1.00 95.50 87 LYS A O 1
ATOM 717 N N . ALA A 1 88 ? -3.097 8.520 20.749 1.00 96.44 88 ALA A N 1
ATOM 718 C CA . ALA A 1 88 ? -3.695 9.788 21.163 1.00 96.44 88 ALA A CA 1
ATOM 719 C C . ALA A 1 88 ? -4.639 10.373 20.096 1.00 96.44 88 ALA A C 1
ATOM 721 O O . ALA A 1 88 ? -5.690 10.924 20.428 1.00 96.44 88 ALA A O 1
ATOM 722 N N . LEU A 1 89 ? -4.296 10.232 18.811 1.00 95.50 89 LEU A N 1
ATOM 723 C CA . LEU A 1 89 ? -5.136 10.674 17.700 1.00 95.50 89 LEU A CA 1
ATOM 724 C C . LEU A 1 89 ? -6.449 9.883 17.641 1.00 95.50 89 LEU A C 1
ATOM 726 O O . LEU A 1 89 ? -7.521 10.485 17.577 1.00 95.50 89 LEU A O 1
ATOM 730 N N . LEU A 1 90 ? -6.369 8.552 17.702 1.00 96.69 90 LEU A N 1
ATOM 731 C CA . LEU A 1 90 ? -7.533 7.664 17.629 1.00 96.69 90 LEU A CA 1
ATOM 732 C C . LEU A 1 90 ? -8.403 7.701 18.886 1.00 96.69 90 LEU A C 1
ATOM 734 O O . LEU A 1 90 ? -9.603 7.460 18.793 1.00 96.69 90 LEU A O 1
ATOM 738 N N . HIS A 1 91 ? -7.851 8.087 20.037 1.00 96.06 91 HIS A N 1
ATOM 739 C CA . HIS A 1 91 ? -8.620 8.253 21.272 1.00 96.06 91 HIS A CA 1
ATOM 740 C C . HIS A 1 91 ? -9.764 9.271 21.131 1.00 96.06 91 HIS A C 1
ATOM 742 O O . HIS A 1 91 ? -10.785 9.162 21.807 1.00 96.06 91 HIS A O 1
ATOM 748 N N . LYS A 1 92 ? -9.648 10.240 20.215 1.00 95.62 92 LYS A N 1
ATOM 749 C CA . LYS A 1 92 ? -10.730 11.189 19.890 1.00 95.62 92 LYS A CA 1
ATOM 750 C C . LYS A 1 92 ? -11.944 10.510 19.245 1.00 95.62 92 LYS A C 1
ATOM 752 O O . LYS A 1 92 ? -13.043 11.051 19.292 1.00 95.62 92 LYS A O 1
ATOM 757 N N . TYR A 1 93 ? -11.739 9.334 18.660 1.00 94.94 93 TYR A N 1
ATOM 758 C CA . TYR A 1 93 ? -12.734 8.548 17.936 1.00 94.94 93 TYR A CA 1
ATOM 759 C C . TYR A 1 93 ? -13.041 7.219 18.639 1.00 94.94 93 TYR A C 1
ATOM 761 O O . TYR A 1 93 ? -13.556 6.300 18.012 1.00 94.94 93 TYR A O 1
ATOM 769 N N . ILE A 1 94 ? -12.754 7.109 19.943 1.00 95.56 94 ILE A N 1
ATOM 770 C CA . ILE A 1 94 ? -12.927 5.865 20.711 1.00 95.56 94 ILE A CA 1
ATOM 771 C C . ILE A 1 94 ? -14.376 5.352 20.706 1.00 95.56 94 ILE A C 1
ATOM 773 O O . ILE A 1 94 ? -14.622 4.154 20.738 1.00 95.56 94 ILE A O 1
ATOM 777 N N . HIS A 1 95 ? -15.345 6.264 20.599 1.00 94.94 95 HIS A N 1
ATOM 778 C CA . HIS A 1 95 ? -16.776 5.954 20.517 1.00 94.94 95 HIS A CA 1
ATOM 779 C C . HIS A 1 95 ? -17.240 5.570 19.107 1.00 94.94 95 HIS A C 1
ATOM 781 O O . HIS A 1 95 ? -18.432 5.377 18.879 1.00 94.94 95 HIS A O 1
ATOM 787 N N . ARG A 1 96 ? -16.314 5.499 18.149 1.00 95.75 96 ARG A N 1
ATOM 788 C CA . ARG A 1 96 ? -16.584 5.204 16.747 1.00 95.75 96 ARG A CA 1
ATOM 789 C C . ARG A 1 96 ? -15.718 4.020 16.294 1.00 95.75 96 ARG A C 1
ATOM 791 O O . ARG A 1 96 ? -14.671 4.240 15.672 1.00 95.75 96 ARG A O 1
ATOM 798 N N . PRO A 1 97 ? -16.149 2.779 16.591 1.00 96.56 97 PRO A N 1
ATOM 799 C CA . PRO A 1 97 ? -15.486 1.569 16.117 1.00 96.56 97 PRO A CA 1
ATOM 800 C C . PRO A 1 97 ? -15.240 1.585 14.610 1.00 96.56 97 PRO A C 1
ATOM 802 O O . PRO A 1 97 ? -16.041 2.125 13.848 1.00 96.56 97 PRO A O 1
ATOM 805 N N . GLY A 1 98 ? -14.115 1.023 14.180 1.00 95.81 98 GLY A N 1
ATOM 806 C CA . GLY A 1 98 ? -13.689 1.027 12.781 1.00 95.81 98 GLY A CA 1
ATOM 807 C C . GLY A 1 98 ? -12.961 2.303 12.342 1.00 95.81 98 GLY A C 1
ATOM 808 O O . GLY A 1 98 ? -12.553 2.409 11.183 1.00 95.81 98 GLY A O 1
ATOM 809 N N . SER A 1 99 ? -12.782 3.287 13.234 1.00 97.81 99 SER A N 1
ATOM 810 C CA . SER A 1 99 ? -11.933 4.453 12.957 1.00 97.81 99 SER A CA 1
ATOM 811 C C . SER A 1 99 ? -10.474 4.040 12.879 1.00 97.81 99 SER A C 1
ATOM 813 O O . SER A 1 99 ? -9.982 3.398 13.802 1.00 97.81 99 SER A O 1
ATOM 815 N N . TYR A 1 100 ? -9.776 4.419 11.808 1.00 98.12 100 TYR A N 1
ATOM 816 C CA . TYR A 1 100 ? -8.400 3.978 11.579 1.00 98.12 100 TYR A CA 1
ATOM 817 C C . TYR A 1 100 ? -7.509 5.059 10.967 1.00 98.12 100 TYR A C 1
ATOM 819 O O . TYR A 1 100 ? -7.975 5.985 10.303 1.00 98.12 100 TYR A O 1
ATOM 827 N N . VAL A 1 101 ? -6.205 4.915 11.179 1.00 97.88 101 VAL A N 1
ATOM 828 C CA . VAL A 1 101 ? -5.142 5.667 10.502 1.00 97.88 101 VAL A CA 1
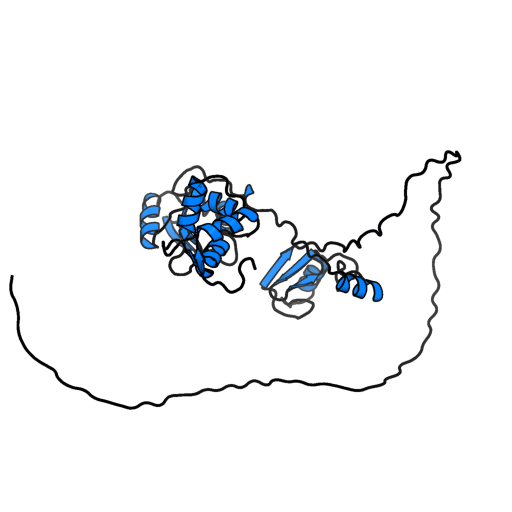ATOM 829 C C . VAL A 1 101 ? -3.970 4.735 10.221 1.00 97.88 101 VAL A C 1
ATOM 831 O O . VAL A 1 101 ? -3.801 3.720 10.894 1.00 97.88 101 VAL A O 1
ATOM 834 N N . PHE A 1 102 ? -3.129 5.074 9.253 1.00 97.06 102 PHE A N 1
ATOM 835 C CA . PHE A 1 102 ? -1.909 4.325 8.980 1.00 97.06 102 PHE A CA 1
ATOM 836 C C . PHE A 1 102 ? -0.721 5.242 8.731 1.00 97.06 102 PHE A C 1
ATOM 838 O O . PHE A 1 102 ? -0.854 6.391 8.311 1.00 97.06 102 PHE A O 1
ATOM 845 N N . ARG A 1 103 ? 0.461 4.697 8.995 1.00 94.50 103 ARG A N 1
ATOM 846 C CA . ARG A 1 103 ? 1.737 5.404 8.929 1.00 94.50 103 ARG A CA 1
ATOM 847 C C . ARG A 1 103 ? 2.877 4.456 8.598 1.00 94.50 103 ARG A C 1
ATOM 849 O O . ARG A 1 103 ? 2.727 3.236 8.675 1.00 94.50 103 ARG A O 1
ATOM 856 N N . LEU A 1 104 ? 4.042 5.020 8.314 1.00 92.19 104 LEU A N 1
ATOM 857 C CA . LEU A 1 104 ? 5.277 4.252 8.224 1.00 92.19 104 LEU A CA 1
ATOM 858 C C . LEU A 1 104 ? 5.643 3.695 9.610 1.00 92.19 104 LEU A C 1
ATOM 860 O O . LEU A 1 104 ? 5.490 4.370 10.636 1.00 92.19 104 LEU A O 1
ATOM 864 N N . SER A 1 105 ? 6.138 2.459 9.647 1.00 90.12 105 SER A N 1
ATOM 865 C CA . SER A 1 105 ? 6.680 1.862 10.866 1.00 90.12 105 SER A CA 1
ATOM 866 C C . SER A 1 105 ? 8.088 2.392 11.146 1.00 90.12 105 SER A C 1
ATOM 868 O O . SER A 1 105 ? 8.969 2.338 10.291 1.00 90.12 105 SER A O 1
ATOM 870 N N . CYS A 1 106 ? 8.315 2.873 12.370 1.00 81.81 106 CYS A N 1
ATOM 871 C CA . CYS A 1 106 ? 9.614 3.380 12.819 1.00 81.81 106 CYS A CA 1
ATOM 872 C C . CYS A 1 106 ? 10.589 2.264 13.219 1.00 81.81 106 CYS A C 1
ATOM 874 O O . CYS A 1 106 ? 11.798 2.448 13.145 1.00 81.81 106 CYS A O 1
ATOM 876 N N . THR A 1 107 ? 10.078 1.102 13.632 1.00 83.19 107 THR A N 1
ATOM 877 C CA . THR A 1 107 ? 10.900 -0.046 14.049 1.00 83.19 107 THR A CA 1
ATOM 878 C C . THR A 1 107 ? 11.128 -1.048 12.921 1.00 83.19 107 THR A C 1
ATOM 880 O O . THR A 1 107 ? 12.009 -1.897 13.025 1.00 83.19 107 THR A O 1
ATOM 883 N N . ARG A 1 108 ? 10.343 -0.967 11.839 1.00 84.56 108 ARG A N 1
ATOM 884 C CA . ARG A 1 108 ? 10.449 -1.839 10.662 1.00 84.56 108 ARG A CA 1
ATOM 885 C C . ARG A 1 108 ? 10.329 -1.014 9.383 1.00 84.56 108 ARG A C 1
ATOM 887 O O . ARG A 1 108 ? 9.243 -0.868 8.826 1.00 84.56 108 ARG A O 1
ATOM 894 N N . LEU A 1 109 ? 11.451 -0.464 8.926 1.00 86.25 109 LEU A N 1
ATOM 895 C CA . LEU A 1 109 ? 11.488 0.380 7.731 1.00 86.25 109 LEU A CA 1
ATOM 896 C C . LEU A 1 109 ? 11.041 -0.397 6.485 1.00 86.25 109 LEU A C 1
ATOM 898 O O . LEU A 1 109 ? 11.412 -1.555 6.272 1.00 86.25 109 LEU A O 1
ATOM 902 N N . GLY A 1 110 ? 10.208 0.248 5.671 1.00 86.44 110 GLY A N 1
ATOM 903 C CA . GLY A 1 110 ? 9.552 -0.366 4.515 1.00 86.44 110 GLY A CA 1
ATOM 904 C C . GLY A 1 110 ? 8.282 -1.159 4.848 1.00 86.44 110 GLY A C 1
ATOM 905 O O . GLY A 1 110 ? 7.751 -1.841 3.977 1.00 86.44 110 GLY A O 1
ATOM 906 N N . GLN A 1 111 ? 7.796 -1.093 6.093 1.00 91.31 111 GLN A N 1
ATOM 907 C CA . GLN A 1 111 ? 6.505 -1.650 6.499 1.00 91.31 111 GLN A CA 1
ATOM 908 C C . GLN A 1 111 ? 5.559 -0.558 6.999 1.00 91.31 111 GLN A C 1
ATOM 910 O O . GLN A 1 111 ? 5.974 0.472 7.537 1.00 91.31 111 GLN A O 1
ATOM 915 N N . TRP A 1 112 ? 4.266 -0.825 6.856 1.00 94.88 112 TRP A N 1
ATOM 916 C CA . TRP A 1 112 ? 3.195 0.031 7.348 1.00 94.88 112 TRP A CA 1
ATOM 917 C C . TRP A 1 112 ? 2.752 -0.387 8.746 1.00 94.88 112 TRP A C 1
ATOM 919 O O . TRP A 1 112 ? 2.781 -1.566 9.088 1.00 94.88 112 TRP A O 1
ATOM 929 N N . ALA A 1 113 ? 2.298 0.577 9.537 1.00 96.19 113 ALA A N 1
ATOM 930 C CA . ALA A 1 113 ? 1.582 0.345 10.781 1.00 96.19 113 ALA A CA 1
ATOM 931 C C . ALA A 1 113 ? 0.183 0.960 10.669 1.00 96.19 113 ALA A C 1
ATOM 933 O O . ALA A 1 113 ? 0.053 2.139 10.334 1.00 96.19 113 ALA A O 1
ATOM 934 N N . ILE A 1 114 ? -0.850 0.167 10.950 1.00 97.38 114 ILE A N 1
ATOM 935 C CA . ILE A 1 114 ? -2.258 0.574 10.911 1.00 97.38 114 ILE A CA 1
ATOM 936 C C . ILE A 1 114 ? -2.785 0.574 12.338 1.00 97.38 114 ILE A C 1
ATOM 938 O O . ILE A 1 114 ? -2.782 -0.471 12.988 1.00 97.38 114 ILE A O 1
ATOM 942 N N . GLY A 1 115 ? -3.232 1.730 12.818 1.00 97.38 115 GLY A N 1
ATOM 943 C CA . GLY A 1 115 ? -3.962 1.860 14.071 1.00 97.38 115 GLY A CA 1
ATOM 944 C C . GLY A 1 115 ? -5.458 1.930 13.825 1.00 97.38 115 GLY A C 1
ATOM 945 O O . GLY A 1 115 ? -5.883 2.635 12.913 1.0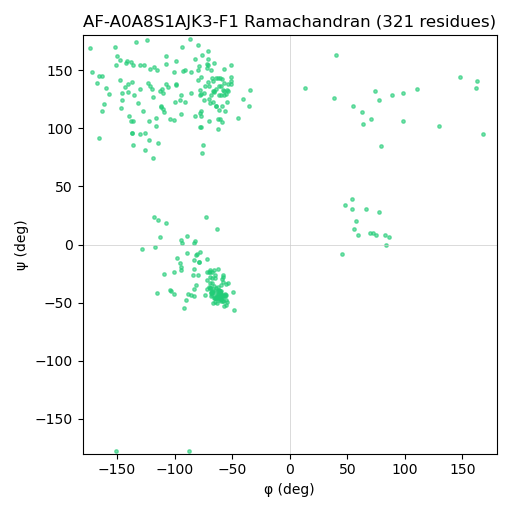0 97.38 115 GLY A O 1
ATOM 946 N N . TYR A 1 116 ? -6.252 1.237 14.636 1.00 98.00 116 TYR A N 1
ATOM 947 C CA . TYR A 1 116 ? -7.708 1.251 14.525 1.00 98.00 116 TYR A CA 1
ATOM 948 C C . TYR A 1 116 ? -8.398 1.102 15.884 1.00 98.00 116 TYR A C 1
ATOM 950 O O . TYR A 1 116 ? -7.796 0.636 16.854 1.00 98.00 116 TYR A O 1
ATOM 958 N N . VAL A 1 117 ? -9.658 1.533 15.937 1.00 97.94 117 VAL A N 1
ATOM 959 C CA . VAL A 1 117 ? -10.550 1.412 17.096 1.00 97.94 117 VAL A CA 1
ATOM 960 C C . VAL A 1 117 ? -11.406 0.155 16.946 1.00 97.94 117 VAL A C 1
ATOM 962 O O . VAL A 1 117 ? -12.097 0.002 15.937 1.00 97.94 117 VAL A O 1
ATOM 965 N N . THR A 1 118 ? -11.373 -0.734 17.936 1.00 96.81 118 THR A N 1
ATOM 966 C CA . THR A 1 118 ? -12.160 -1.975 17.946 1.00 96.81 118 THR A CA 1
ATOM 967 C C . THR A 1 118 ? -13.614 -1.726 18.357 1.00 96.81 118 THR A C 1
ATOM 969 O O . THR A 1 118 ? -13.981 -0.630 18.788 1.00 96.81 118 THR A O 1
ATOM 972 N N . VAL A 1 119 ? -14.467 -2.747 18.236 1.00 94.50 119 VAL A N 1
ATOM 973 C CA . VAL A 1 119 ? -15.874 -2.668 18.671 1.00 94.50 119 VAL A CA 1
ATOM 974 C C . VAL A 1 119 ? -16.016 -2.592 20.192 1.00 94.50 119 VAL A C 1
ATOM 976 O O . VAL A 1 119 ? -16.987 -2.030 20.689 1.00 94.50 119 VAL A O 1
ATOM 979 N N . GLU A 1 120 ? -15.013 -3.071 20.927 1.00 94.19 120 GLU A N 1
ATOM 980 C CA . GLU A 1 120 ? -14.893 -2.972 22.384 1.00 94.19 120 GLU A CA 1
ATOM 981 C C . GLU A 1 120 ? -14.433 -1.580 22.851 1.00 94.19 120 GLU A C 1
ATOM 983 O O . GLU A 1 120 ? -14.411 -1.308 24.050 1.00 94.19 120 GLU A O 1
ATOM 988 N N . GLY A 1 121 ? -14.077 -0.683 21.923 1.00 92.75 121 GLY A N 1
ATOM 989 C CA . GLY A 1 121 ? -13.559 0.643 22.250 1.00 92.75 121 GLY A CA 1
ATOM 990 C C . GLY A 1 121 ? -12.092 0.627 22.677 1.00 92.75 121 GLY A C 1
ATOM 991 O O . GLY A 1 121 ? -11.663 1.497 23.431 1.00 92.75 121 GLY A O 1
ATOM 992 N N . GLU A 1 122 ? -11.311 -0.345 22.204 1.00 96.00 122 GLU A N 1
ATOM 993 C CA . GLU A 1 122 ? -9.861 -0.380 22.391 1.00 96.00 122 GLU A CA 1
ATOM 994 C C . GLU A 1 122 ? -9.135 0.147 21.149 1.00 96.00 122 GLU A C 1
ATOM 996 O O . GLU A 1 122 ? -9.673 0.148 20.043 1.00 96.00 122 GLU A O 1
ATOM 1001 N N . ILE A 1 123 ? -7.891 0.605 21.317 1.00 97.44 123 ILE A N 1
ATOM 1002 C CA . ILE A 1 123 ? -7.045 1.044 20.200 1.00 97.44 123 ILE A CA 1
ATOM 1003 C C . ILE A 1 123 ? -5.918 0.040 20.022 1.00 97.44 123 ILE A C 1
ATOM 1005 O O . ILE A 1 123 ? -5.053 -0.081 20.894 1.00 97.44 123 ILE A O 1
ATOM 1009 N N . LEU A 1 124 ? -5.894 -0.615 18.865 1.00 96.56 124 LEU A N 1
ATOM 1010 C CA . LEU A 1 124 ? -4.865 -1.579 18.489 1.00 96.56 124 LEU A CA 1
ATOM 1011 C C . LEU A 1 124 ? -4.063 -1.062 17.294 1.00 96.56 124 LEU A C 1
ATOM 1013 O O . LEU A 1 124 ? -4.582 -0.321 16.460 1.00 96.56 124 LEU A O 1
ATOM 1017 N N . GLN A 1 125 ? -2.790 -1.458 17.200 1.00 95.88 125 GLN A N 1
ATOM 1018 C CA . GLN A 1 125 ? -1.969 -1.229 16.008 1.00 95.88 125 GLN A CA 1
ATOM 1019 C C . GLN A 1 125 ? -1.421 -2.549 15.480 1.00 95.88 125 GLN A C 1
ATOM 1021 O O . GLN A 1 125 ? -0.976 -3.401 16.245 1.00 95.88 125 GLN A O 1
ATOM 1026 N N . THR A 1 126 ? -1.432 -2.700 14.161 1.00 94.06 126 THR A N 1
ATOM 1027 C CA . THR A 1 126 ? -0.973 -3.903 13.461 1.00 94.06 126 THR A CA 1
ATOM 1028 C C . THR A 1 126 ? -0.007 -3.536 12.344 1.00 94.06 126 THR A C 1
ATOM 1030 O O . THR A 1 126 ? -0.040 -2.425 11.816 1.00 94.06 126 THR A O 1
ATOM 1033 N N . ILE A 1 127 ? 0.868 -4.475 11.991 1.00 93.62 127 ILE A N 1
ATOM 1034 C CA . ILE A 1 127 ? 1.784 -4.358 10.855 1.00 93.62 127 ILE A CA 1
ATOM 1035 C C . ILE A 1 127 ? 1.396 -5.454 9.861 1.00 93.62 127 ILE A C 1
ATOM 1037 O O . ILE A 1 127 ? 1.634 -6.629 10.169 1.00 93.62 127 ILE A O 1
ATOM 1041 N N . PRO A 1 128 ? 0.808 -5.117 8.698 1.00 89.88 128 PRO A N 1
ATOM 1042 C CA . PRO A 1 128 ? 0.463 -6.103 7.682 1.00 89.88 128 PRO A CA 1
ATOM 1043 C C . PRO A 1 128 ? 1.678 -6.955 7.295 1.00 89.88 128 PRO A C 1
ATOM 1045 O O . PRO A 1 128 ? 2.761 -6.424 7.050 1.00 89.88 128 PRO A O 1
ATOM 1048 N N . GLN A 1 129 ? 1.502 -8.277 7.264 1.00 83.81 129 GLN A N 1
ATOM 1049 C CA . GLN A 1 129 ? 2.532 -9.227 6.837 1.00 83.81 129 GLN A CA 1
ATOM 1050 C C . GLN A 1 129 ? 2.165 -9.793 5.467 1.00 83.81 129 GLN A C 1
ATOM 1052 O O . GLN A 1 129 ? 1.003 -10.122 5.239 1.00 83.81 129 GLN A O 1
ATOM 1057 N N . ASN A 1 130 ? 3.156 -9.925 4.583 1.00 80.69 130 ASN A N 1
ATOM 1058 C CA . ASN A 1 130 ? 3.039 -10.592 3.278 1.00 80.69 130 ASN A CA 1
ATOM 1059 C C . ASN A 1 130 ? 1.908 -10.066 2.370 1.00 80.69 130 ASN A C 1
ATOM 1061 O O . ASN A 1 130 ? 1.352 -10.820 1.579 1.00 80.69 130 ASN A O 1
ATOM 1065 N N . LYS A 1 131 ? 1.555 -8.778 2.479 1.00 83.69 131 LYS A N 1
ATOM 1066 C CA . LYS A 1 131 ? 0.586 -8.120 1.593 1.00 83.69 131 LYS A CA 1
ATOM 1067 C C . LYS A 1 131 ? 0.868 -6.631 1.437 1.00 83.69 131 LYS A C 1
ATOM 1069 O O . LYS A 1 131 ? 1.457 -6.011 2.325 1.00 83.69 131 LYS A O 1
ATOM 1074 N N . SER A 1 132 ? 0.423 -6.057 0.318 1.00 89.38 132 SER A N 1
ATOM 1075 C CA . SER A 1 132 ? 0.463 -4.609 0.100 1.00 89.38 132 SER A CA 1
ATOM 1076 C C . SER A 1 132 ? -0.475 -3.889 1.075 1.00 89.38 132 SER A C 1
ATOM 1078 O O . SER A 1 132 ? -1.455 -4.462 1.563 1.00 89.38 132 SER A O 1
ATOM 1080 N N . LEU A 1 133 ? -0.204 -2.609 1.352 1.00 92.94 133 LEU A N 1
ATOM 1081 C CA . LEU A 1 133 ? -1.090 -1.811 2.204 1.00 92.94 133 LEU A CA 1
ATOM 1082 C C . LEU A 1 133 ? -2.492 -1.684 1.598 1.00 92.94 133 LEU A C 1
ATOM 1084 O O . LEU A 1 133 ? -3.469 -1.792 2.329 1.00 92.94 133 LEU A O 1
ATOM 1088 N N . VAL A 1 134 ? -2.596 -1.501 0.278 1.00 91.19 134 VAL A N 1
ATOM 1089 C CA . VAL A 1 134 ? -3.886 -1.437 -0.430 1.00 91.19 134 VAL A CA 1
ATOM 1090 C C . VAL A 1 134 ? -4.720 -2.684 -0.140 1.00 91.19 134 VAL A C 1
ATOM 1092 O O . VAL A 1 134 ? -5.869 -2.563 0.281 1.00 91.19 134 VAL A O 1
ATOM 1095 N N . GLN A 1 135 ? -4.123 -3.872 -0.281 1.00 88.75 135 GLN A N 1
ATOM 1096 C CA . GLN A 1 135 ? -4.811 -5.129 0.005 1.00 88.75 135 GLN A CA 1
ATOM 1097 C C . GLN A 1 135 ? -5.204 -5.231 1.482 1.00 88.75 135 GLN A C 1
ATOM 1099 O O . GLN A 1 135 ? -6.340 -5.574 1.791 1.00 88.75 135 GLN A O 1
ATOM 1104 N N . ALA A 1 136 ? -4.297 -4.879 2.400 1.00 92.62 136 ALA A N 1
ATOM 1105 C CA . ALA A 1 136 ? -4.584 -4.902 3.832 1.00 92.62 136 ALA A CA 1
ATOM 1106 C C . ALA A 1 136 ? -5.759 -3.986 4.215 1.00 92.62 136 ALA A C 1
ATOM 1108 O O . ALA A 1 136 ? -6.585 -4.370 5.041 1.00 92.62 136 ALA A O 1
ATOM 1109 N N . LEU A 1 137 ? -5.848 -2.799 3.607 1.00 93.75 137 LEU A N 1
ATOM 1110 C CA . LEU A 1 137 ? -6.935 -1.852 3.845 1.00 93.75 137 LEU A CA 1
ATOM 1111 C C . LEU A 1 137 ? -8.275 -2.369 3.314 1.00 93.75 137 LEU A C 1
ATOM 1113 O O . LEU A 1 137 ? -9.285 -2.246 4.002 1.00 93.75 137 LEU A O 1
ATOM 1117 N N . LEU A 1 138 ? -8.282 -2.991 2.134 1.00 90.94 138 LEU A N 1
ATOM 1118 C CA . LEU A 1 138 ? -9.487 -3.585 1.553 1.00 90.94 138 LEU A CA 1
ATOM 1119 C C . LEU A 1 138 ? -9.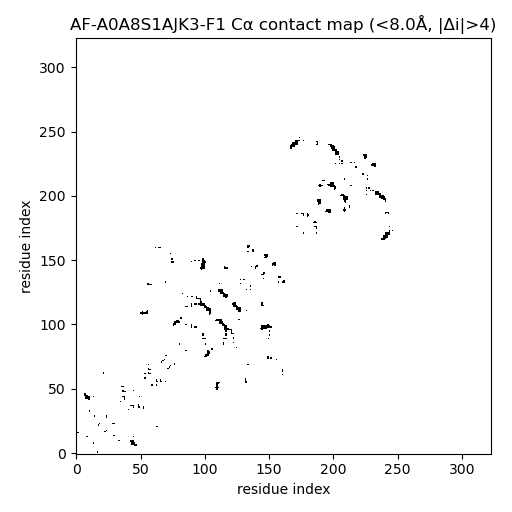963 -4.813 2.336 1.00 90.94 138 LEU A C 1
ATOM 1121 O O . LEU A 1 138 ? -11.160 -4.954 2.576 1.00 90.94 138 LEU A O 1
ATOM 1125 N N . ASP A 1 139 ? -9.047 -5.672 2.786 1.00 90.06 139 ASP A N 1
ATOM 1126 C CA . ASP A 1 139 ? -9.365 -6.795 3.677 1.00 90.06 139 ASP A CA 1
ATOM 1127 C C . ASP A 1 139 ? -10.030 -6.296 4.960 1.00 90.06 139 ASP A C 1
ATOM 1129 O O . ASP A 1 139 ? -11.140 -6.709 5.284 1.00 90.06 139 ASP A O 1
ATOM 1133 N N . GLY A 1 140 ? -9.397 -5.344 5.652 1.00 92.38 140 GLY A N 1
ATOM 1134 C CA . GLY A 1 140 ? -9.944 -4.834 6.904 1.00 92.38 140 GLY A CA 1
ATOM 1135 C C . GLY A 1 140 ? -11.205 -3.991 6.722 1.00 92.38 140 GLY A C 1
ATOM 1136 O O . GLY A 1 140 ? -12.009 -3.921 7.645 1.00 92.38 140 GLY A O 1
ATOM 1137 N N . TYR A 1 141 ? -11.445 -3.396 5.550 1.00 92.88 141 TYR A N 1
ATOM 1138 C CA . TYR A 1 141 ? -12.749 -2.810 5.230 1.00 92.88 141 TYR A CA 1
ATOM 1139 C C . TYR A 1 141 ? -13.835 -3.891 5.129 1.00 92.88 141 TYR A C 1
ATOM 1141 O O . TYR A 1 141 ? -14.891 -3.749 5.743 1.00 92.88 141 TYR A O 1
ATOM 1149 N N . ARG A 1 142 ? -13.562 -4.999 4.421 1.00 91.19 142 ARG A N 1
ATOM 1150 C CA . ARG A 1 142 ? -14.492 -6.140 4.293 1.00 91.19 142 ARG A CA 1
ATOM 1151 C C . ARG A 1 142 ? -14.794 -6.805 5.636 1.00 91.19 142 ARG A C 1
ATOM 1153 O O . ARG A 1 142 ? -15.922 -7.226 5.861 1.00 91.19 142 ARG A O 1
ATOM 1160 N N . GLU A 1 143 ? -13.800 -6.880 6.514 1.00 91.88 143 GLU A N 1
ATOM 1161 C CA . GLU A 1 143 ? -13.928 -7.444 7.864 1.00 91.88 143 GLU A CA 1
ATOM 1162 C C . GLU A 1 143 ? -14.535 -6.455 8.880 1.00 91.88 143 GLU A C 1
ATOM 1164 O O . GLU A 1 143 ? -14.879 -6.847 9.991 1.00 91.88 143 GLU A O 1
ATOM 1169 N N . GLY A 1 144 ? -14.704 -5.180 8.512 1.00 92.75 144 GLY A N 1
ATOM 1170 C CA . GLY A 1 144 ? -15.305 -4.154 9.370 1.00 92.75 144 GLY A CA 1
ATOM 1171 C C . GLY A 1 144 ? -14.337 -3.440 10.323 1.00 92.75 144 GLY A C 1
ATOM 1172 O O . GLY A 1 144 ? -14.772 -2.627 11.137 1.00 92.75 144 GLY A O 1
ATOM 1173 N N . PHE A 1 145 ? -13.030 -3.692 10.222 1.00 94.62 145 PHE A N 1
ATOM 1174 C CA . PHE A 1 145 ? -12.000 -3.055 11.048 1.00 94.62 145 PHE A CA 1
ATOM 1175 C C . PHE A 1 145 ? -11.598 -1.656 10.563 1.00 94.62 145 PHE A C 1
ATOM 1177 O O . PHE A 1 145 ? -11.277 -0.796 11.383 1.00 94.62 145 PHE A O 1
ATOM 1184 N N . TYR A 1 146 ? -11.586 -1.412 9.248 1.00 96.19 146 TYR A N 1
ATOM 1185 C CA . TYR A 1 146 ? -11.059 -0.176 8.647 1.00 96.19 146 TYR A CA 1
ATOM 1186 C C . TYR A 1 146 ? -12.149 0.569 7.876 1.00 96.19 146 TYR A C 1
ATOM 1188 O O . TYR A 1 146 ? -12.192 0.554 6.649 1.00 96.19 146 TYR A O 1
ATOM 1196 N N . LEU A 1 147 ? -13.057 1.213 8.607 1.00 95.06 147 LEU A N 1
ATOM 1197 C CA . LEU A 1 147 ? -14.255 1.839 8.043 1.00 95.06 147 LEU A CA 1
ATOM 1198 C C . LEU A 1 147 ? -14.142 3.358 7.927 1.00 95.06 147 LEU A C 1
ATOM 1200 O O . LEU A 1 147 ? -14.596 3.926 6.940 1.00 95.06 147 LEU A O 1
ATOM 1204 N N . TYR A 1 148 ? -13.547 4.016 8.924 1.00 96.81 148 TYR A N 1
ATOM 1205 C CA . TYR A 1 148 ? -13.583 5.475 9.045 1.00 96.81 148 TYR A CA 1
ATOM 1206 C C . TYR A 1 148 ? -12.167 6.064 9.073 1.00 96.81 148 TYR A C 1
ATOM 1208 O O . TYR A 1 148 ? -11.569 6.201 10.149 1.00 96.81 148 TYR A O 1
ATOM 1216 N N . PRO A 1 149 ? -11.585 6.413 7.911 1.00 95.88 149 PRO A N 1
ATOM 1217 C CA . PRO A 1 149 ? -10.220 6.919 7.852 1.00 95.88 149 PRO A CA 1
ATOM 1218 C C . PRO A 1 149 ? -10.117 8.280 8.544 1.00 95.88 149 PRO A C 1
ATOM 1220 O O . PRO A 1 149 ? -10.827 9.226 8.196 1.00 95.88 149 PRO A O 1
ATOM 1223 N N . ALA A 1 150 ? -9.246 8.374 9.550 1.00 93.19 150 ALA A N 1
ATOM 1224 C CA . ALA A 1 150 ? -9.138 9.521 10.452 1.00 93.19 150 ALA A CA 1
ATOM 1225 C C . ALA A 1 150 ? -10.505 9.979 11.015 1.00 93.19 150 ALA A C 1
ATOM 1227 O O . ALA A 1 150 ? -10.753 11.173 11.186 1.00 93.19 150 ALA A O 1
ATOM 1228 N N . GLY A 1 151 ? -11.419 9.029 11.251 1.00 89.50 151 GLY A N 1
ATOM 1229 C CA . GLY A 1 151 ? -12.760 9.283 11.783 1.00 89.50 151 GLY A CA 1
ATOM 1230 C C . GLY A 1 151 ? -13.760 9.893 10.790 1.00 89.50 151 GLY A C 1
ATOM 1231 O O . GLY A 1 151 ? -14.849 10.282 11.214 1.00 89.50 151 GLY A O 1
ATOM 1232 N N . LYS A 1 152 ? -13.425 9.992 9.494 1.00 92.12 152 LYS A N 1
ATOM 1233 C CA . LYS A 1 152 ? -14.328 10.492 8.441 1.00 92.12 152 LYS A CA 1
ATOM 1234 C C . LYS A 1 152 ? -15.318 9.416 7.981 1.00 92.12 152 LYS A C 1
ATOM 1236 O O . LYS A 1 152 ? -14.988 8.237 7.975 1.00 92.12 152 LYS A O 1
ATOM 1241 N N . ASP A 1 153 ? -16.509 9.837 7.548 1.00 90.19 153 ASP A N 1
ATOM 1242 C CA . ASP A 1 153 ? -17.580 8.929 7.094 1.00 90.19 153 ASP A CA 1
ATOM 1243 C C . ASP A 1 153 ? -17.287 8.272 5.740 1.00 90.19 153 ASP A C 1
ATOM 1245 O O . ASP A 1 153 ? -17.739 7.162 5.472 1.00 90.19 153 ASP A O 1
ATOM 1249 N N . LEU A 1 154 ? -16.545 8.973 4.881 1.00 89.00 154 LEU A N 1
ATOM 1250 C CA . LEU A 1 154 ? -16.234 8.527 3.529 1.00 89.00 154 LEU A CA 1
ATOM 1251 C C . LEU A 1 154 ? -14.886 7.809 3.515 1.00 89.00 154 LEU A C 1
ATOM 1253 O O . LEU A 1 154 ? -13.840 8.438 3.700 1.00 89.00 154 LEU A O 1
ATOM 1257 N N . ASN A 1 155 ? -14.929 6.504 3.257 1.00 89.25 155 ASN A N 1
ATOM 1258 C CA . ASN A 1 155 ? -13.746 5.699 2.996 1.00 89.25 155 ASN A CA 1
ATOM 1259 C C . ASN A 1 155 ? -13.446 5.673 1.487 1.00 89.25 155 ASN A C 1
ATOM 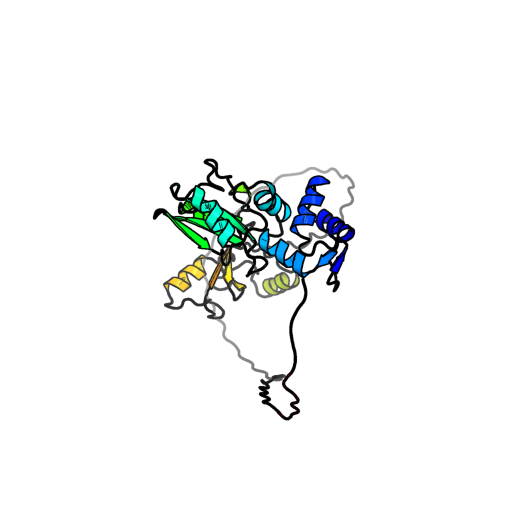1261 O O . ASN A 1 155 ? -14.340 5.303 0.721 1.00 89.25 155 ASN A O 1
ATOM 1265 N N . PRO A 1 156 ? -12.248 6.084 1.031 1.00 87.69 156 PRO A N 1
ATOM 1266 C CA . PRO A 1 156 ? -11.884 5.973 -0.376 1.00 87.69 156 PRO A CA 1
ATOM 1267 C C . PRO A 1 156 ? -11.913 4.523 -0.864 1.00 87.69 156 PRO A C 1
ATOM 1269 O O . PRO A 1 156 ? -11.382 3.629 -0.208 1.00 87.69 156 PRO A O 1
ATOM 1272 N N . ASP A 1 157 ? -12.472 4.302 -2.051 1.00 84.06 157 ASP A N 1
ATOM 1273 C CA . ASP A 1 157 ? -12.422 2.992 -2.691 1.00 84.06 157 ASP A CA 1
ATOM 1274 C C . ASP A 1 157 ? -11.046 2.755 -3.329 1.00 84.06 157 ASP A C 1
ATOM 1276 O O . ASP A 1 157 ? -10.655 3.415 -4.297 1.00 84.06 157 ASP A O 1
ATOM 1280 N N . LEU A 1 158 ? -10.307 1.795 -2.776 1.00 84.75 158 LEU A N 1
ATOM 1281 C CA . LEU A 1 158 ? -8.984 1.400 -3.256 1.00 84.75 158 LEU A CA 1
ATOM 1282 C C . LEU A 1 158 ? -9.036 0.225 -4.241 1.00 84.75 158 LEU A C 1
ATOM 1284 O O . LEU A 1 158 ? -7.987 -0.196 -4.727 1.00 84.75 158 LEU A O 1
ATOM 1288 N N . SER A 1 159 ? -10.224 -0.294 -4.572 1.00 79.44 159 SER A N 1
ATOM 1289 C CA . SER A 1 159 ? -10.385 -1.464 -5.448 1.00 79.44 159 SER A CA 1
ATOM 1290 C C . SER A 1 159 ? -9.746 -1.250 -6.822 1.00 79.44 159 SER A C 1
ATOM 1292 O O . SER A 1 159 ? -9.182 -2.174 -7.392 1.00 79.44 159 SER A O 1
ATOM 1294 N N . SER A 1 160 ? -9.745 -0.008 -7.321 1.00 70.44 160 SER A N 1
ATOM 1295 C CA . SER A 1 160 ? -9.108 0.362 -8.597 1.00 70.44 160 SER A CA 1
ATOM 1296 C C . SER A 1 160 ? -7.570 0.366 -8.581 1.00 70.44 160 SER A C 1
ATOM 1298 O O . SER A 1 160 ? -6.953 0.504 -9.639 1.00 70.44 160 SER A O 1
ATOM 1300 N N . ALA A 1 161 ? -6.951 0.287 -7.399 1.00 69.94 161 ALA A N 1
ATOM 1301 C CA . ALA A 1 161 ? -5.501 0.207 -7.219 1.00 69.94 161 ALA A CA 1
ATOM 1302 C C . ALA A 1 161 ? -5.009 -1.225 -7.003 1.00 69.94 161 ALA A C 1
ATOM 1304 O O . ALA A 1 161 ? -3.808 -1.480 -7.099 1.00 69.94 161 ALA A O 1
ATOM 1305 N N . ILE A 1 162 ? -5.926 -2.168 -6.772 1.00 68.94 162 ILE A N 1
ATOM 1306 C CA . ILE A 1 162 ? -5.638 -3.562 -7.065 1.00 68.94 162 ILE A CA 1
ATOM 1307 C C . ILE A 1 162 ? -5.601 -3.660 -8.587 1.00 68.94 162 ILE A C 1
ATOM 1309 O O . ILE A 1 162 ? -6.622 -3.600 -9.268 1.00 68.94 162 ILE A O 1
ATOM 1313 N N . ILE A 1 163 ? -4.396 -3.803 -9.128 1.00 58.81 163 ILE A N 1
ATOM 1314 C CA . ILE A 1 163 ? -4.253 -4.490 -10.403 1.00 58.81 163 ILE A CA 1
ATOM 1315 C C . ILE A 1 163 ? -4.759 -5.897 -10.083 1.00 58.81 163 ILE A C 1
ATOM 1317 O O . ILE A 1 163 ? -4.107 -6.602 -9.309 1.00 58.81 163 ILE A O 1
ATOM 1321 N N . SER A 1 164 ? -5.947 -6.283 -10.576 1.00 42.94 164 SER A N 1
ATOM 1322 C CA . SER A 1 164 ? -6.295 -7.708 -10.708 1.00 42.94 164 SER A CA 1
ATOM 1323 C C . SER A 1 164 ? -5.025 -8.365 -11.208 1.00 42.94 164 SER A C 1
ATOM 1325 O O . SER A 1 164 ? -4.512 -7.786 -12.166 1.00 42.94 164 SER A O 1
ATOM 1327 N N . PRO A 1 165 ? -4.467 -9.404 -10.555 1.00 45.84 165 PRO A N 1
ATOM 1328 C CA . PRO A 1 165 ? -3.149 -9.909 -10.917 1.00 45.84 165 PRO A CA 1
ATOM 1329 C C . PRO A 1 165 ? -3.137 -9.998 -12.435 1.00 45.84 165 PRO A C 1
ATOM 1331 O O . PRO A 1 165 ? -3.934 -10.740 -13.006 1.00 45.84 165 PRO A O 1
ATOM 1334 N N . SER A 1 166 ? -2.386 -9.107 -13.095 1.00 45.31 166 SER A N 1
ATOM 1335 C CA . SER A 1 166 ? -2.088 -9.317 -14.497 1.00 45.31 166 SER A CA 1
ATOM 1336 C C . SER A 1 166 ? -1.361 -10.629 -14.406 1.00 45.31 166 SER A C 1
ATOM 1338 O O . SER A 1 166 ? -0.325 -10.657 -13.735 1.00 45.31 166 SER A O 1
ATOM 1340 N N . GLU A 1 167 ? -2.019 -11.687 -14.866 1.00 47.81 167 GLU A N 1
ATOM 1341 C CA . GLU A 1 167 ? -1.561 -13.060 -14.761 1.00 47.81 167 GLU A CA 1
ATOM 1342 C C . GLU A 1 167 ? -0.043 -13.031 -14.913 1.00 47.81 167 GLU A C 1
ATOM 1344 O O . GLU A 1 167 ? 0.438 -12.421 -15.865 1.00 47.81 167 GLU A O 1
ATOM 1349 N N . ASP A 1 168 ? 0.722 -13.476 -13.910 1.00 49.53 168 ASP A N 1
ATOM 1350 C CA . ASP A 1 168 ? 2.179 -13.334 -13.972 1.00 49.53 168 ASP A CA 1
ATOM 1351 C C . ASP A 1 168 ? 2.644 -14.143 -15.186 1.00 49.53 168 ASP A C 1
ATOM 1353 O O . ASP A 1 168 ? 2.644 -15.376 -15.157 1.00 49.53 168 ASP A O 1
ATOM 1357 N N . HIS A 1 169 ? 2.876 -13.438 -16.296 1.00 55.84 169 HIS A N 1
ATOM 1358 C CA . HIS A 1 169 ? 3.043 -14.028 -17.612 1.00 55.84 169 HIS A CA 1
ATOM 1359 C C . HIS A 1 169 ? 4.450 -14.603 -17.674 1.00 55.84 169 HIS A C 1
ATOM 1361 O O . HIS A 1 169 ? 5.448 -13.896 -17.843 1.00 55.84 169 HIS A O 1
ATOM 1367 N N . ILE A 1 170 ? 4.541 -15.916 -17.508 1.00 65.94 170 ILE A N 1
ATOM 1368 C CA . ILE A 1 170 ? 5.804 -16.632 -17.589 1.00 65.94 170 ILE A CA 1
ATOM 1369 C C . ILE A 1 170 ? 6.143 -16.790 -19.068 1.00 65.94 170 ILE A C 1
ATOM 1371 O O . ILE A 1 170 ? 5.610 -17.664 -19.753 1.00 65.94 170 ILE A O 1
ATOM 1375 N N . THR A 1 171 ? 7.052 -15.950 -19.560 1.00 71.06 171 THR A N 1
ATOM 1376 C CA . THR A 1 171 ? 7.573 -16.061 -20.924 1.00 71.06 171 THR A CA 1
ATOM 1377 C C . THR A 1 171 ? 8.547 -17.229 -21.032 1.00 71.06 171 THR A C 1
ATOM 1379 O O . THR A 1 171 ? 9.491 -17.339 -20.247 1.00 71.06 171 THR A O 1
ATOM 1382 N N . VAL A 1 172 ? 8.355 -18.074 -22.040 1.00 71.44 172 VAL A N 1
ATOM 1383 C CA . VAL A 1 172 ? 9.216 -19.228 -22.321 1.00 71.44 172 VAL A CA 1
ATOM 1384 C C . VAL A 1 172 ? 10.399 -18.789 -23.177 1.00 71.44 172 VAL A C 1
ATOM 1386 O O . VAL A 1 172 ? 10.210 -18.128 -24.198 1.00 71.44 172 VAL A O 1
ATOM 1389 N N . THR A 1 173 ? 11.623 -19.145 -22.785 1.00 76.75 173 THR A N 1
ATOM 1390 C CA . THR A 1 173 ? 12.799 -18.854 -23.619 1.00 76.75 173 THR A CA 1
ATOM 1391 C C . THR A 1 173 ? 12.820 -19.753 -24.857 1.00 76.75 173 THR A C 1
ATOM 1393 O O . THR A 1 173 ? 12.276 -20.858 -24.850 1.00 76.75 173 THR A O 1
ATOM 1396 N N . GLN A 1 174 ? 13.485 -19.306 -25.924 1.00 76.12 174 GLN A N 1
ATOM 1397 C CA . GLN A 1 174 ? 13.641 -20.107 -27.142 1.00 76.12 174 GLN A CA 1
ATOM 1398 C C . GLN A 1 174 ? 14.286 -21.475 -26.850 1.00 76.12 174 GLN A C 1
ATOM 1400 O O . GLN A 1 174 ? 13.784 -22.500 -27.298 1.00 76.12 174 GLN A O 1
ATOM 1405 N N . GLU A 1 175 ? 15.338 -21.497 -26.028 1.00 76.62 175 GLU A N 1
ATOM 1406 C CA . GLU A 1 175 ? 16.041 -22.725 -25.632 1.00 76.62 175 GLU A CA 1
ATOM 1407 C C . GLU A 1 175 ? 15.121 -23.711 -24.894 1.00 76.62 175 GLU A C 1
ATOM 1409 O O . GLU A 1 175 ? 15.156 -24.915 -25.142 1.00 76.62 175 GLU A O 1
ATOM 1414 N N . GLN A 1 176 ? 14.254 -23.207 -24.005 1.00 69.50 176 GLN A N 1
ATOM 1415 C CA . GLN A 1 176 ? 13.266 -24.039 -23.319 1.00 69.50 176 GLN A CA 1
ATOM 1416 C C . GLN A 1 176 ? 12.264 -24.616 -24.319 1.00 69.50 176 GLN A C 1
ATOM 1418 O O . GLN A 1 176 ? 11.974 -25.808 -24.267 1.00 69.50 176 GLN A O 1
ATOM 1423 N N . TYR A 1 177 ? 11.746 -23.793 -25.233 1.00 77.25 177 TYR A N 1
ATOM 1424 C CA . TYR A 1 177 ? 10.799 -24.233 -26.255 1.00 77.25 177 TYR A CA 1
ATOM 1425 C C . TYR A 1 177 ? 11.367 -25.356 -27.134 1.00 77.25 177 TYR A C 1
ATOM 1427 O O . TYR A 1 177 ? 10.700 -26.377 -27.312 1.00 77.25 177 TYR A O 1
ATOM 1435 N N . GLU A 1 178 ? 12.591 -25.191 -27.638 1.00 80.44 178 GLU A N 1
ATOM 1436 C CA . GLU A 1 178 ? 13.268 -26.176 -28.491 1.00 80.44 178 GLU A CA 1
ATOM 1437 C C . GLU A 1 178 ? 13.431 -27.521 -27.765 1.00 80.44 178 GLU A C 1
ATOM 1439 O O . GLU A 1 178 ? 13.011 -28.555 -28.288 1.00 80.44 178 GLU A O 1
ATOM 1444 N N . LEU A 1 179 ? 13.893 -27.496 -26.510 1.00 76.62 179 LEU A N 1
ATOM 1445 C CA . LEU A 1 179 ? 14.045 -28.692 -25.678 1.00 76.62 179 LEU A CA 1
ATOM 1446 C C . LEU A 1 179 ? 12.716 -29.442 -25.466 1.00 76.62 179 LEU A C 1
ATOM 1448 O O . LEU A 1 179 ? 12.666 -30.671 -25.529 1.00 76.62 179 LEU A O 1
ATOM 1452 N N . TYR A 1 180 ? 11.616 -28.723 -25.214 1.00 74.25 180 TYR A N 1
ATOM 1453 C CA . TYR A 1 180 ? 10.308 -29.361 -25.032 1.00 74.25 180 TYR A CA 1
ATOM 1454 C C . TYR A 1 180 ? 9.760 -29.948 -26.336 1.00 74.25 180 TYR A C 1
ATOM 1456 O O . TYR A 1 180 ? 9.181 -31.037 -26.297 1.00 74.25 180 TYR A O 1
ATOM 1464 N N . CYS A 1 181 ? 9.988 -29.287 -27.476 1.00 77.88 181 CYS A N 1
ATOM 1465 C CA . CYS A 1 181 ? 9.577 -29.795 -28.784 1.00 77.88 181 CYS A CA 1
ATOM 1466 C C . CYS A 1 181 ? 10.271 -31.118 -29.131 1.00 77.88 181 CYS A C 1
ATOM 1468 O O . CYS A 1 181 ? 9.607 -32.043 -29.598 1.00 77.88 181 CYS A O 1
ATOM 1470 N N . GLU A 1 182 ? 11.571 -31.241 -28.853 1.00 79.88 182 GLU A N 1
ATOM 1471 C CA . GLU A 1 182 ? 12.328 -32.486 -29.062 1.00 79.88 182 GLU A CA 1
ATOM 1472 C C . GLU A 1 182 ? 11.762 -33.661 -28.254 1.00 79.88 182 GLU A C 1
ATOM 1474 O O . GLU A 1 182 ? 11.731 -34.796 -28.727 1.00 79.88 182 GLU A O 1
ATOM 1479 N N . MET A 1 183 ? 11.257 -33.384 -27.051 1.00 75.81 183 MET A N 1
ATOM 1480 C CA . MET A 1 183 ? 10.663 -34.382 -26.159 1.00 75.81 183 MET A CA 1
ATOM 1481 C C . MET A 1 183 ? 9.154 -34.593 -26.377 1.00 75.81 183 MET A C 1
ATOM 1483 O O . MET A 1 183 ? 8.519 -35.294 -25.589 1.00 75.81 183 MET A O 1
ATOM 1487 N N . GLY A 1 184 ? 8.553 -33.989 -27.410 1.00 75.81 184 GLY A N 1
ATOM 1488 C CA . GLY A 1 184 ? 7.121 -34.126 -27.700 1.00 75.81 184 GLY A CA 1
ATOM 1489 C C . GLY A 1 184 ? 6.207 -33.503 -26.636 1.00 75.81 184 GLY A C 1
ATOM 1490 O O . GLY A 1 184 ? 5.107 -33.996 -26.395 1.00 75.81 184 GLY A O 1
ATOM 1491 N N . SER A 1 185 ? 6.659 -32.440 -25.968 1.00 81.62 185 SER A N 1
ATOM 1492 C CA . SER A 1 185 ? 5.922 -31.746 -24.908 1.00 81.62 185 SER A CA 1
ATOM 1493 C C . SER A 1 185 ? 5.970 -30.225 -25.111 1.00 81.62 185 SER A C 1
ATOM 1495 O O . SER A 1 185 ? 6.657 -29.723 -25.992 1.00 81.62 185 SER A O 1
ATOM 1497 N N . THR A 1 186 ? 5.247 -29.456 -24.296 1.00 80.44 186 THR A N 1
ATOM 1498 C CA . THR A 1 186 ? 5.332 -27.983 -24.285 1.00 80.44 186 THR A CA 1
ATOM 1499 C C . THR A 1 186 ? 5.611 -27.490 -22.874 1.00 80.44 186 THR A C 1
ATOM 1501 O O . THR A 1 186 ? 5.281 -28.167 -21.899 1.00 80.44 186 THR A O 1
ATOM 1504 N N . PHE A 1 187 ? 6.224 -26.317 -22.713 1.00 81.88 187 PHE A N 1
ATOM 1505 C CA . PHE A 1 187 ? 6.445 -25.775 -21.369 1.00 81.88 187 PHE A CA 1
ATOM 1506 C C . PHE A 1 187 ? 5.128 -25.437 -20.652 1.00 81.88 187 PHE A C 1
ATOM 1508 O O . PHE A 1 187 ? 5.081 -25.543 -19.430 1.00 81.88 187 PHE A O 1
ATOM 1515 N N . GLN A 1 188 ? 4.072 -25.091 -21.389 1.00 85.69 188 GLN A N 1
ATOM 1516 C CA . GLN A 1 188 ? 2.765 -24.720 -20.840 1.00 85.69 188 GLN A CA 1
ATOM 1517 C C . GLN A 1 188 ? 2.091 -25.891 -20.124 1.00 85.69 188 GLN A C 1
ATOM 1519 O O . GLN A 1 188 ? 1.570 -25.712 -19.030 1.00 85.69 188 GLN A O 1
ATOM 1524 N N . LEU A 1 189 ? 2.206 -27.106 -20.667 1.00 88.44 189 LEU A N 1
ATOM 1525 C CA . LEU A 1 189 ? 1.551 -28.281 -20.100 1.00 88.44 189 LEU A CA 1
ATOM 1526 C C . LEU A 1 189 ? 2.121 -28.673 -18.732 1.00 88.44 189 LEU A C 1
ATOM 1528 O O . LEU A 1 189 ? 3.338 -28.834 -18.543 1.00 88.44 189 LEU A O 1
ATOM 1532 N N . CYS A 1 190 ? 1.212 -28.903 -17.786 1.00 89.69 190 CYS A N 1
ATOM 1533 C CA . CYS A 1 190 ? 1.487 -29.463 -16.474 1.00 89.69 190 CYS A CA 1
ATOM 1534 C C . CYS A 1 190 ? 2.174 -30.825 -16.610 1.00 89.69 190 CYS A C 1
ATOM 1536 O O . CYS A 1 190 ? 1.716 -31.700 -17.337 1.00 89.69 190 CYS A O 1
ATOM 1538 N N . LYS A 1 191 ? 3.266 -31.040 -15.869 1.00 89.50 191 LYS A N 1
ATOM 1539 C CA . LYS A 1 191 ? 4.055 -32.285 -15.951 1.00 89.50 191 LYS A CA 1
ATOM 1540 C C . LYS A 1 191 ? 3.511 -33.441 -15.115 1.00 89.50 191 LYS A C 1
ATOM 1542 O O . LYS A 1 191 ? 4.112 -34.506 -15.113 1.00 89.50 191 LYS A O 1
ATOM 1547 N N . ILE A 1 192 ? 2.390 -33.232 -14.427 1.00 88.25 192 ILE A N 1
ATOM 1548 C CA . ILE A 1 192 ? 1.697 -34.276 -13.666 1.00 88.25 192 ILE A CA 1
ATOM 1549 C C . ILE A 1 192 ? 0.645 -34.946 -14.553 1.00 88.25 192 ILE A C 1
ATOM 1551 O O . ILE A 1 192 ? 0.687 -36.156 -14.729 1.00 88.25 192 ILE A O 1
ATOM 1555 N N . CYS A 1 193 ? -0.263 -34.164 -15.148 1.00 90.25 193 CYS A N 1
ATOM 1556 C CA . CYS A 1 193 ? -1.320 -34.702 -16.009 1.00 90.25 193 CYS A CA 1
ATOM 1557 C C . CYS A 1 193 ? -0.970 -34.704 -17.500 1.00 90.25 193 CYS A C 1
ATOM 1559 O O . CYS A 1 193 ? -1.579 -35.456 -18.242 1.00 90.25 193 CYS A O 1
ATOM 1561 N N . ALA A 1 194 ? -0.028 -33.868 -17.953 1.00 88.06 194 ALA A N 1
ATOM 1562 C CA . ALA A 1 194 ? 0.293 -33.656 -19.371 1.00 88.06 194 ALA A CA 1
ATOM 1563 C C . ALA A 1 194 ? -0.897 -33.220 -20.256 1.00 88.06 194 ALA A C 1
ATOM 1565 O O . ALA A 1 194 ? -0.779 -33.220 -21.478 1.00 88.06 194 ALA A O 1
ATOM 1566 N N . GLU A 1 195 ? -2.010 -32.808 -19.645 1.00 87.81 195 GLU A N 1
ATOM 1567 C CA . GLU A 1 195 ? -3.259 -32.450 -20.329 1.00 87.81 195 GLU A CA 1
ATOM 1568 C C . GLU A 1 195 ? -3.619 -30.971 -20.163 1.00 87.81 195 GLU A C 1
ATOM 1570 O O . GLU A 1 195 ? -4.039 -30.328 -21.120 1.00 87.81 195 GLU A O 1
ATOM 1575 N N . ASN A 1 196 ? -3.450 -30.428 -18.954 1.00 87.12 196 ASN A N 1
ATOM 1576 C CA . ASN A 1 196 ? -3.834 -29.056 -18.624 1.00 87.12 196 ASN A CA 1
ATOM 1577 C C . ASN A 1 196 ? -2.622 -28.125 -18.623 1.00 87.12 196 ASN A C 1
ATOM 1579 O O . ASN A 1 196 ? -1.525 -28.534 -18.225 1.00 87.12 196 ASN A O 1
ATOM 1583 N N . ASP A 1 197 ? -2.839 -26.863 -18.980 1.00 87.31 197 ASP A N 1
ATOM 1584 C CA . ASP A 1 197 ? -1.825 -25.823 -18.841 1.00 87.31 197 ASP A CA 1
ATOM 1585 C C . ASP A 1 197 ? -1.547 -25.502 -17.368 1.00 87.31 197 ASP A C 1
ATOM 1587 O O . ASP A 1 197 ? -2.391 -25.666 -16.485 1.00 87.31 197 ASP A O 1
ATOM 1591 N N . LYS A 1 198 ? -0.313 -25.087 -17.094 1.00 88.69 198 LYS A N 1
ATOM 1592 C CA . LYS A 1 198 ? 0.110 -24.603 -15.784 1.00 88.69 198 LYS A CA 1
ATOM 1593 C C . LYS A 1 198 ? -0.549 -23.256 -15.521 1.00 88.69 198 LYS A C 1
ATOM 1595 O O . LYS A 1 198 ? -0.367 -22.325 -16.299 1.00 88.69 198 LYS A O 1
ATOM 1600 N N . ASP A 1 199 ? -1.239 -23.167 -14.397 1.00 86.06 199 ASP A N 1
ATOM 1601 C CA . ASP A 1 199 ? -1.976 -21.980 -13.960 1.00 86.06 199 ASP A CA 1
ATOM 1602 C C . ASP A 1 199 ? -1.615 -21.566 -12.518 1.00 86.06 199 ASP A C 1
ATOM 1604 O O . ASP A 1 199 ? -2.086 -20.547 -12.018 1.00 86.06 199 ASP A O 1
ATOM 1608 N N . ILE A 1 200 ? -0.763 -22.340 -11.827 1.00 85.06 200 ILE A N 1
ATOM 1609 C CA . ILE A 1 200 ? -0.433 -22.102 -10.421 1.00 85.06 200 ILE A CA 1
ATOM 1610 C C . ILE A 1 200 ? 1.049 -22.346 -10.113 1.00 85.06 200 ILE A C 1
ATOM 1612 O O . ILE A 1 200 ? 1.659 -23.326 -10.559 1.00 85.06 200 ILE A O 1
ATOM 1616 N N . ARG A 1 201 ? 1.624 -21.446 -9.310 1.00 90.94 201 ARG A N 1
ATOM 1617 C CA . ARG A 1 201 ? 2.988 -21.483 -8.767 1.00 90.94 201 ARG A CA 1
ATOM 1618 C C . ARG A 1 201 ? 2.943 -21.730 -7.258 1.00 90.94 201 ARG A C 1
ATOM 1620 O O . ARG A 1 201 ? 2.168 -21.099 -6.543 1.00 90.94 201 ARG A O 1
ATOM 1627 N N . ILE A 1 202 ? 3.775 -22.646 -6.764 1.00 90.06 202 ILE A N 1
ATOM 1628 C CA . ILE A 1 202 ? 3.871 -22.989 -5.334 1.00 90.06 202 ILE A CA 1
ATOM 1629 C C . ILE A 1 202 ? 4.993 -22.197 -4.654 1.00 90.06 202 ILE A C 1
ATOM 1631 O O . ILE A 1 202 ? 6.147 -22.304 -5.060 1.00 90.06 202 ILE A O 1
ATOM 1635 N N . GLU A 1 203 ? 4.704 -21.536 -3.533 1.00 84.56 203 GLU A N 1
ATOM 1636 C CA . GLU A 1 203 ? 5.696 -20.842 -2.700 1.00 84.56 203 GLU A CA 1
ATOM 1637 C C . GLU A 1 203 ? 6.125 -21.689 -1.482 1.00 84.56 203 GLU A C 1
ATOM 1639 O O . GLU A 1 203 ? 5.271 -22.305 -0.831 1.00 84.56 203 GLU A O 1
ATOM 1644 N N . PRO A 1 204 ? 7.428 -21.733 -1.120 1.00 81.25 204 PRO A N 1
ATOM 1645 C CA . PRO A 1 204 ? 8.549 -20.946 -1.664 1.00 81.25 204 PRO A CA 1
ATOM 1646 C C . PRO A 1 204 ? 9.340 -21.638 -2.792 1.00 81.25 204 PRO A C 1
ATOM 1648 O O . PRO A 1 204 ? 10.399 -21.166 -3.192 1.00 81.25 204 PRO A O 1
ATOM 1651 N N . CYS A 1 205 ? 8.918 -22.823 -3.245 1.00 89.56 205 CYS A N 1
ATOM 1652 C CA . CYS A 1 205 ? 9.751 -23.647 -4.129 1.00 89.56 205 CYS A CA 1
ATOM 1653 C C . CYS A 1 205 ? 9.673 -23.275 -5.620 1.00 89.56 205 CYS A C 1
ATOM 1655 O O . CYS A 1 205 ? 10.492 -23.760 -6.395 1.00 89.56 205 CYS A O 1
ATOM 1657 N N . GLY A 1 206 ? 8.700 -22.461 -6.028 1.00 86.00 206 GLY A N 1
ATOM 1658 C CA . GLY A 1 206 ? 8.524 -21.964 -7.392 1.00 86.00 206 GLY A CA 1
ATOM 1659 C C . GLY A 1 206 ? 8.022 -22.993 -8.411 1.00 86.00 206 GLY A C 1
ATOM 1660 O O . GLY A 1 206 ? 8.049 -22.715 -9.608 1.00 86.00 206 GLY A O 1
ATOM 1661 N N . HIS A 1 207 ? 7.584 -24.184 -7.985 1.00 92.06 207 HIS A N 1
ATOM 1662 C CA . HIS A 1 207 ? 7.115 -25.212 -8.919 1.00 92.06 207 HIS A CA 1
ATOM 1663 C C . HIS A 1 207 ? 5.778 -24.840 -9.560 1.00 92.06 207 HIS A C 1
ATOM 1665 O O . HIS A 1 207 ? 4.875 -24.349 -8.886 1.00 92.06 207 HIS A O 1
ATOM 1671 N N . LEU A 1 208 ? 5.664 -25.143 -10.855 1.00 91.44 208 LEU A N 1
ATOM 1672 C CA . LEU A 1 208 ? 4.511 -24.822 -11.691 1.00 91.44 208 LEU A CA 1
ATOM 1673 C C . LEU A 1 208 ? 3.739 -26.087 -12.068 1.00 91.44 208 LEU A C 1
ATOM 1675 O O . LEU A 1 208 ? 4.315 -27.053 -12.582 1.00 91.44 208 LEU A O 1
ATOM 1679 N N . LEU A 1 209 ? 2.428 -26.058 -11.872 1.00 93.31 209 LEU A N 1
ATOM 1680 C CA . LEU A 1 209 ? 1.492 -27.121 -12.232 1.00 93.31 209 LEU A CA 1
ATOM 1681 C C . LEU A 1 209 ? 0.120 -26.527 -12.548 1.00 93.31 209 LEU A C 1
ATOM 1683 O O . LEU A 1 209 ? -0.032 -25.311 -12.553 1.00 93.31 209 LEU A O 1
ATOM 1687 N N . CYS A 1 210 ? -0.852 -27.382 -12.855 1.00 92.19 210 CYS A N 1
ATOM 1688 C CA . CYS A 1 210 ? -2.240 -26.962 -12.962 1.00 92.19 210 CYS A CA 1
ATOM 1689 C C . CYS A 1 210 ? -2.961 -27.113 -11.614 1.00 92.19 210 CYS A C 1
ATOM 1691 O O . CYS A 1 210 ? -2.660 -28.019 -10.824 1.00 92.19 210 CYS A O 1
ATOM 1693 N N . THR A 1 211 ? -3.953 -26.262 -11.385 1.00 90.50 211 THR A N 1
ATOM 1694 C CA . THR A 1 211 ? -4.789 -26.218 -10.188 1.00 90.50 211 THR A CA 1
ATOM 1695 C C . THR A 1 211 ? -5.471 -27.565 -9.926 1.00 90.50 211 THR A C 1
ATOM 1697 O O . THR A 1 211 ? -5.376 -28.041 -8.794 1.00 90.50 211 THR A O 1
ATOM 1700 N N . PRO A 1 212 ? -6.042 -28.275 -10.928 1.00 89.75 212 PRO A N 1
ATOM 1701 C CA . PRO A 1 212 ? -6.625 -29.601 -10.711 1.00 89.75 212 PRO A CA 1
ATOM 1702 C C . PRO A 1 212 ? -5.651 -30.619 -10.104 1.00 89.75 212 PRO A C 1
ATOM 1704 O O . PRO A 1 212 ? -6.020 -31.350 -9.186 1.00 89.75 212 PRO A O 1
ATOM 1707 N N . CYS A 1 213 ? -4.397 -30.649 -10.569 1.00 91.62 213 CYS A N 1
ATOM 1708 C CA . CYS A 1 213 ? -3.379 -31.560 -10.039 1.00 91.62 213 CYS A CA 1
ATOM 1709 C C . CYS A 1 213 ? -2.964 -31.191 -8.615 1.00 91.62 213 CYS A C 1
ATOM 1711 O O . CYS A 1 213 ? -2.734 -32.085 -7.802 1.00 91.62 213 CYS A O 1
ATOM 1713 N N . LEU A 1 214 ? -2.869 -29.893 -8.301 1.00 90.56 214 LEU A N 1
ATOM 1714 C CA . LEU A 1 214 ? -2.572 -29.459 -6.938 1.00 90.56 214 LEU A CA 1
ATOM 1715 C C . LEU A 1 214 ? -3.704 -29.843 -5.980 1.00 90.56 214 LEU A C 1
ATOM 1717 O O . LEU A 1 214 ? -3.439 -30.383 -4.909 1.00 90.56 214 LEU A O 1
ATOM 1721 N N . THR A 1 215 ? -4.954 -29.598 -6.373 1.00 88.12 215 THR A N 1
ATOM 1722 C CA . THR A 1 215 ? -6.128 -29.922 -5.560 1.00 88.12 215 THR A CA 1
ATOM 1723 C C . THR A 1 215 ? -6.262 -31.426 -5.344 1.00 88.12 215 THR A C 1
ATOM 1725 O O . THR A 1 215 ? -6.444 -31.850 -4.208 1.00 88.12 215 THR A O 1
ATOM 1728 N N . ALA A 1 216 ? -6.107 -32.241 -6.393 1.00 88.12 216 ALA A N 1
ATOM 1729 C CA . ALA A 1 216 ? -6.129 -33.699 -6.263 1.00 88.12 216 ALA A CA 1
ATOM 1730 C C . ALA A 1 216 ? -5.040 -34.193 -5.298 1.00 88.12 216 ALA A C 1
ATOM 1732 O O . ALA A 1 216 ? -5.315 -34.971 -4.390 1.00 88.12 216 ALA A O 1
ATOM 1733 N N . TRP A 1 217 ? -3.822 -33.658 -5.420 1.00 88.69 217 TRP A N 1
ATOM 1734 C CA . TRP A 1 217 ? -2.720 -33.992 -4.521 1.00 88.69 217 TRP A CA 1
ATOM 1735 C C . TRP A 1 217 ? -3.015 -33.647 -3.054 1.00 88.69 217 TRP A C 1
ATOM 1737 O O . TRP A 1 217 ? -2.757 -34.462 -2.171 1.00 88.69 217 TRP A O 1
ATOM 1747 N N . GLN A 1 218 ? -3.584 -32.469 -2.789 1.00 84.69 218 GLN A N 1
ATOM 1748 C CA . GLN A 1 218 ? -3.942 -32.023 -1.437 1.00 84.69 218 GLN A CA 1
ATOM 1749 C C . GLN A 1 218 ? -5.082 -32.834 -0.803 1.00 84.69 218 GLN A C 1
ATOM 1751 O O . GLN A 1 218 ? -5.195 -32.856 0.420 1.00 84.69 218 GLN A O 1
ATOM 1756 N N . ILE A 1 219 ? -5.933 -33.466 -1.615 1.00 81.69 219 ILE A N 1
ATOM 1757 C CA . ILE A 1 219 ? -7.038 -34.310 -1.144 1.00 81.69 219 ILE A CA 1
ATOM 1758 C C . ILE A 1 219 ? -6.554 -35.741 -0.878 1.00 81.69 219 ILE A C 1
ATOM 1760 O O . ILE A 1 219 ? -6.908 -36.326 0.143 1.00 81.69 219 ILE A O 1
ATOM 1764 N N . ASP A 1 220 ? -5.742 -36.297 -1.781 1.00 73.25 220 ASP A N 1
ATOM 1765 C CA . ASP A 1 220 ? -5.345 -37.711 -1.751 1.00 73.25 220 ASP A CA 1
ATOM 1766 C C . ASP A 1 220 ? -4.170 -37.997 -0.813 1.00 73.25 220 ASP A C 1
ATOM 1768 O O . ASP A 1 220 ? -3.963 -39.137 -0.390 1.00 73.25 220 ASP A O 1
ATOM 1772 N N . SER A 1 221 ? -3.378 -36.978 -0.485 1.00 62.16 221 SER A N 1
ATOM 1773 C CA . SER A 1 221 ? -2.259 -37.113 0.436 1.00 62.16 221 SER A CA 1
ATOM 1774 C C . SER A 1 221 ? -2.528 -36.332 1.717 1.00 62.16 221 SER A C 1
ATOM 1776 O O . SER A 1 221 ? -2.828 -35.144 1.685 1.00 62.16 221 SER A O 1
ATOM 1778 N N . GLU A 1 222 ? -2.315 -36.958 2.878 1.00 61.75 222 GLU A N 1
ATOM 1779 C CA . GLU A 1 222 ? -2.238 -36.267 4.181 1.00 61.75 222 GLU A CA 1
ATOM 1780 C C . GLU A 1 222 ? -1.046 -35.270 4.256 1.00 61.75 222 GLU A C 1
ATOM 1782 O O . GLU A 1 222 ? -0.650 -34.824 5.332 1.00 61.75 222 GLU A O 1
ATOM 1787 N N . GLY A 1 223 ? -0.419 -34.939 3.120 1.00 57.53 223 GLY A N 1
ATOM 1788 C CA . GLY A 1 223 ? 0.808 -34.169 2.999 1.00 57.53 223 GLY A CA 1
ATOM 1789 C C . GLY A 1 223 ? 0.571 -32.772 2.429 1.00 57.53 223 GLY A C 1
ATOM 1790 O O . GLY A 1 223 ? 0.297 -32.599 1.248 1.00 57.53 223 GLY A O 1
ATOM 1791 N N . GLN A 1 224 ? 0.818 -31.749 3.245 1.00 69.31 224 GLN A N 1
ATOM 1792 C CA . GLN A 1 224 ? 0.793 -30.320 2.881 1.00 69.31 224 GLN A CA 1
ATOM 1793 C C . GLN A 1 224 ? 1.994 -29.872 2.005 1.00 69.31 224 GLN A C 1
ATOM 1795 O O . GLN A 1 224 ? 2.392 -28.706 2.019 1.00 69.31 224 GLN A O 1
ATOM 1800 N N . GLY A 1 225 ? 2.633 -30.799 1.282 1.00 86.44 225 GLY A N 1
ATOM 1801 C CA . GLY A 1 225 ? 3.899 -30.577 0.576 1.00 86.44 225 GLY A CA 1
ATOM 1802 C C . GLY A 1 225 ? 3.758 -30.506 -0.946 1.00 86.44 225 GLY A C 1
ATOM 1803 O O . GLY A 1 225 ? 2.850 -31.090 -1.528 1.00 86.44 225 GLY A O 1
ATOM 1804 N N . CYS A 1 226 ? 4.693 -29.824 -1.608 1.00 91.31 226 CYS A N 1
ATOM 1805 C CA . CYS A 1 226 ? 4.763 -29.691 -3.063 1.00 91.31 226 CYS A CA 1
ATOM 1806 C C . CYS A 1 226 ? 4.863 -31.064 -3.770 1.00 91.31 226 CYS A C 1
ATOM 1808 O O . CYS A 1 226 ? 5.740 -31.851 -3.403 1.00 91.31 226 CYS A O 1
ATOM 1810 N N . PRO A 1 227 ? 4.078 -31.340 -4.833 1.00 90.00 227 PRO A N 1
ATOM 1811 C CA . PRO A 1 227 ? 4.129 -32.615 -5.564 1.00 90.00 227 PRO A CA 1
ATOM 1812 C C . PRO A 1 227 ? 5.504 -32.968 -6.152 1.00 90.00 227 PRO A C 1
ATOM 1814 O O . PRO A 1 227 ? 5.833 -34.140 -6.308 1.00 90.00 227 PRO A O 1
ATOM 1817 N N . PHE A 1 228 ? 6.320 -31.960 -6.474 1.00 90.81 228 PHE A N 1
ATOM 1818 C CA . PHE A 1 228 ? 7.622 -32.160 -7.114 1.00 90.81 228 PHE A CA 1
ATOM 1819 C C . PHE A 1 228 ? 8.765 -32.317 -6.110 1.00 90.81 228 PHE A C 1
ATOM 1821 O O . PHE A 1 228 ? 9.580 -33.226 -6.239 1.00 90.81 228 PHE A O 1
ATOM 1828 N N . CYS A 1 229 ? 8.840 -31.436 -5.106 1.00 91.12 229 CYS A N 1
ATOM 1829 C CA . CYS A 1 229 ? 9.980 -31.381 -4.181 1.00 91.12 229 CYS A CA 1
ATOM 1830 C C . CYS A 1 229 ? 9.634 -31.690 -2.722 1.00 91.12 229 CYS A C 1
ATOM 1832 O O . CYS A 1 229 ? 10.528 -31.693 -1.879 1.00 91.12 229 CYS A O 1
ATOM 1834 N N . ARG A 1 230 ? 8.355 -31.934 -2.409 1.00 90.12 230 ARG A N 1
ATOM 1835 C CA . ARG A 1 230 ? 7.827 -32.214 -1.060 1.00 90.12 230 ARG A CA 1
ATOM 1836 C C . ARG A 1 230 ? 8.063 -31.111 -0.022 1.00 90.12 230 ARG A C 1
ATOM 1838 O O . ARG A 1 230 ? 7.772 -31.321 1.151 1.00 90.12 230 ARG A O 1
ATOM 1845 N N . ALA A 1 231 ? 8.558 -29.941 -0.433 1.00 88.25 231 ALA A N 1
ATOM 1846 C CA . ALA A 1 231 ? 8.668 -28.774 0.436 1.00 88.25 231 ALA A CA 1
ATOM 1847 C C . ALA A 1 231 ? 7.279 -28.326 0.909 1.00 88.25 231 ALA A C 1
ATOM 1849 O O . ALA A 1 231 ? 6.321 -28.391 0.140 1.00 88.25 231 ALA A O 1
ATOM 1850 N N . GLU A 1 232 ? 7.184 -27.859 2.151 1.00 88.38 232 GLU A N 1
ATOM 1851 C CA . GLU A 1 232 ? 5.9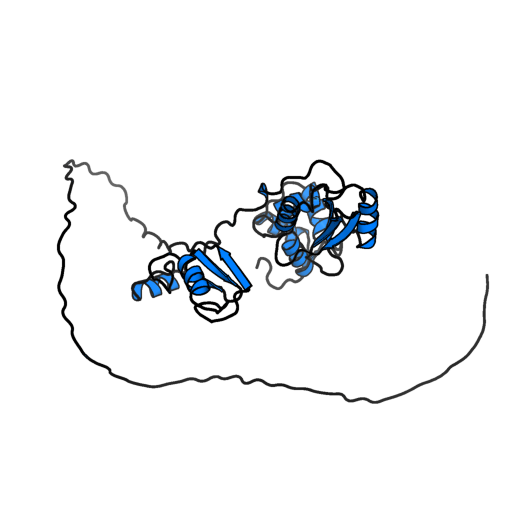52 -27.307 2.724 1.00 88.38 232 GLU A CA 1
ATOM 1852 C C . GLU A 1 232 ? 5.406 -26.164 1.855 1.00 88.38 232 GLU A C 1
ATOM 1854 O O . GLU A 1 232 ? 6.140 -25.234 1.503 1.00 88.38 232 GLU A O 1
ATOM 1859 N N . ILE A 1 233 ? 4.119 -26.241 1.511 1.00 88.19 233 ILE A N 1
ATOM 1860 C CA . ILE A 1 233 ? 3.433 -25.208 0.736 1.00 88.19 233 ILE A CA 1
ATOM 1861 C C . ILE A 1 233 ? 3.009 -24.092 1.689 1.00 88.19 233 ILE A C 1
ATOM 1863 O O . ILE A 1 233 ? 2.106 -24.272 2.502 1.00 88.19 233 ILE A O 1
ATOM 1867 N N . LYS A 1 234 ? 3.643 -22.921 1.574 1.00 83.62 234 LYS A N 1
ATOM 1868 C CA . LYS A 1 234 ? 3.313 -21.738 2.392 1.00 83.62 234 LYS A CA 1
ATOM 1869 C C . LYS A 1 234 ? 2.322 -20.800 1.713 1.00 83.62 234 LYS A C 1
ATOM 1871 O O . LYS A 1 234 ? 1.698 -19.979 2.379 1.00 83.62 234 LYS A O 1
ATOM 1876 N N . GLY A 1 235 ? 2.192 -20.915 0.396 1.00 81.69 235 GLY A N 1
ATOM 1877 C CA . GLY A 1 235 ? 1.279 -20.125 -0.413 1.00 81.69 235 GLY A CA 1
ATOM 1878 C C . GLY A 1 235 ? 1.249 -20.608 -1.857 1.00 81.69 235 GLY A C 1
ATOM 1879 O O . GLY A 1 235 ? 2.077 -21.421 -2.277 1.00 81.69 235 GLY A O 1
ATOM 1880 N N . THR A 1 236 ? 0.279 -20.099 -2.608 1.00 86.81 236 THR A N 1
ATOM 1881 C CA . THR A 1 236 ? 0.122 -20.360 -4.039 1.00 86.81 236 THR A CA 1
ATOM 1882 C C . THR A 1 236 ? -0.210 -19.070 -4.770 1.00 86.81 236 THR A C 1
ATOM 1884 O O . THR A 1 236 ? -1.029 -18.289 -4.285 1.00 86.81 236 THR A O 1
ATOM 1887 N N . GLU A 1 237 ? 0.370 -18.884 -5.947 1.00 83.44 237 GLU A N 1
ATOM 1888 C CA . GLU A 1 237 ? 0.143 -17.732 -6.820 1.00 83.44 237 GLU A CA 1
ATOM 1889 C C . GLU A 1 237 ? -0.424 -18.203 -8.165 1.00 83.44 237 GLU A C 1
ATOM 1891 O O . GLU A 1 237 ? 0.063 -19.181 -8.730 1.00 83.44 237 GLU A O 1
ATOM 1896 N N . GLN A 1 238 ? -1.469 -17.536 -8.662 1.00 80.69 238 GLN A N 1
ATOM 1897 C CA . GLN A 1 238 ? -2.041 -17.802 -9.987 1.00 80.69 238 GLN A CA 1
ATOM 1898 C C . GLN A 1 238 ? -1.157 -17.171 -11.067 1.00 80.69 238 GLN A C 1
ATOM 1900 O O . GLN A 1 238 ? -0.767 -16.011 -10.943 1.00 80.69 238 GLN A O 1
ATOM 1905 N N . VAL A 1 239 ? -0.850 -17.925 -12.119 1.00 82.25 239 VAL A N 1
ATOM 1906 C CA . VAL A 1 239 ? 0.078 -17.521 -13.186 1.00 82.25 239 VAL A CA 1
ATOM 1907 C C . VAL A 1 239 ? -0.470 -17.922 -14.551 1.00 82.25 239 VAL A C 1
ATOM 1909 O O . VAL A 1 239 ? -1.241 -18.871 -14.645 1.00 82.25 239 VAL A O 1
ATOM 1912 N N . VAL A 1 240 ? -0.031 -17.257 -15.620 1.00 82.06 240 VAL A N 1
ATOM 1913 C CA . VAL A 1 240 ? -0.281 -17.716 -16.995 1.00 82.06 240 VAL A CA 1
ATOM 1914 C C . VAL A 1 240 ? 1.040 -17.933 -17.701 1.00 82.06 240 VAL A C 1
ATOM 1916 O O . VAL A 1 240 ? 1.977 -17.151 -17.581 1.00 82.06 240 VAL A O 1
ATOM 1919 N N . VAL A 1 241 ? 1.140 -19.043 -18.422 1.00 79.25 241 VAL A N 1
ATOM 1920 C CA . VAL A 1 241 ? 2.349 -19.404 -19.155 1.00 79.25 241 VAL A CA 1
ATOM 1921 C C . VAL A 1 241 ? 2.135 -19.134 -20.638 1.00 79.25 241 VAL A C 1
ATOM 1923 O O . VAL A 1 241 ? 1.422 -19.875 -21.319 1.00 79.25 241 VAL A O 1
ATOM 1926 N N . ASP A 1 242 ? 2.782 -18.091 -21.150 1.00 76.62 242 ASP A N 1
ATOM 1927 C CA . ASP A 1 242 ? 2.641 -17.690 -22.547 1.00 76.62 242 ASP A CA 1
ATOM 1928 C C . ASP A 1 242 ? 3.300 -18.703 -23.485 1.00 76.62 242 ASP A C 1
ATOM 1930 O O . ASP A 1 242 ? 4.424 -19.165 -23.267 1.00 76.62 242 ASP A O 1
ATOM 1934 N N . ALA A 1 243 ? 2.612 -19.030 -24.578 1.00 71.81 243 ALA A N 1
ATOM 1935 C CA . ALA A 1 243 ? 3.196 -19.850 -25.629 1.00 71.81 243 ALA A CA 1
ATOM 1936 C C . ALA A 1 243 ? 4.336 -19.067 -26.282 1.00 71.81 243 ALA A C 1
ATOM 1938 O O . ALA A 1 243 ? 4.151 -17.925 -26.708 1.00 71.81 243 ALA A O 1
ATOM 1939 N N . PHE A 1 244 ? 5.501 -19.694 -26.431 1.00 69.56 244 PHE A N 1
ATOM 1940 C CA . PHE A 1 244 ? 6.539 -19.120 -27.275 1.00 69.56 244 PHE A CA 1
ATOM 1941 C C . PHE A 1 244 ? 6.038 -19.075 -28.724 1.00 69.56 244 PHE A C 1
ATOM 1943 O O . PHE A 1 244 ? 5.731 -20.113 -29.315 1.00 69.56 244 PHE A O 1
ATOM 1950 N N . VAL A 1 245 ? 5.957 -17.873 -29.298 1.00 69.38 245 VAL A N 1
ATOM 1951 C CA . VAL A 1 245 ? 5.666 -17.669 -30.721 1.00 69.38 245 VAL A CA 1
ATOM 1952 C C . VAL A 1 245 ? 6.993 -17.383 -31.428 1.00 69.38 245 VAL A C 1
ATOM 1954 O O . VAL A 1 245 ? 7.532 -16.285 -31.260 1.00 69.38 245 VAL A O 1
ATOM 1957 N N . PRO A 1 246 ? 7.544 -18.327 -32.217 1.00 63.62 246 PRO A N 1
ATOM 1958 C CA . PRO A 1 246 ? 8.767 -18.068 -32.958 1.00 63.62 246 PRO A CA 1
ATOM 1959 C C . PRO A 1 246 ? 8.566 -16.897 -33.936 1.00 63.62 246 PRO A C 1
ATOM 1961 O O . PRO A 1 246 ? 7.493 -16.784 -34.545 1.00 63.62 246 PRO A O 1
ATOM 1964 N N . PRO A 1 247 ? 9.582 -16.037 -34.140 1.00 56.62 247 PRO A N 1
ATOM 1965 C CA . PRO A 1 247 ? 9.519 -14.977 -35.136 1.00 56.62 247 PRO A CA 1
ATOM 1966 C C . PRO A 1 247 ? 9.191 -15.563 -36.510 1.00 56.62 247 PRO A C 1
ATOM 1968 O O . PRO A 1 247 ? 9.899 -16.434 -37.020 1.00 56.62 247 PRO A O 1
ATOM 1971 N N . ARG A 1 248 ? 8.101 -15.090 -37.121 1.00 50.34 248 ARG A N 1
ATOM 1972 C CA . ARG A 1 248 ? 7.728 -15.501 -38.476 1.00 50.34 248 ARG A CA 1
ATOM 1973 C C . ARG A 1 248 ? 8.865 -15.079 -39.427 1.00 50.34 248 ARG A C 1
ATOM 1975 O O . ARG A 1 248 ? 9.261 -13.911 -39.379 1.00 50.34 248 ARG A O 1
ATOM 1982 N N . PRO A 1 249 ? 9.405 -15.975 -40.275 1.00 49.34 249 PRO A N 1
ATOM 1983 C CA . PRO A 1 249 ? 10.457 -15.600 -41.211 1.00 49.34 249 PRO A CA 1
ATOM 1984 C C . PRO A 1 249 ? 9.956 -14.476 -42.133 1.00 49.34 249 PRO A C 1
ATOM 1986 O O . PRO A 1 249 ? 8.776 -14.473 -42.502 1.00 49.34 249 PRO A O 1
ATOM 1989 N N . PRO A 1 250 ? 10.809 -13.502 -42.497 1.00 45.22 250 PRO A N 1
ATOM 1990 C CA . PRO A 1 250 ? 10.405 -12.404 -43.360 1.00 45.22 250 PRO A CA 1
ATOM 1991 C C . PRO A 1 250 ? 9.972 -12.954 -44.722 1.00 45.22 250 PRO A C 1
ATOM 1993 O O . PRO A 1 250 ? 10.778 -13.515 -45.466 1.00 45.22 250 PRO A O 1
ATOM 1996 N N . ASN A 1 251 ? 8.690 -12.776 -45.052 1.00 40.81 251 ASN A N 1
ATOM 1997 C CA . ASN A 1 251 ? 8.182 -12.994 -46.399 1.00 40.81 251 ASN A CA 1
ATOM 1998 C C . ASN A 1 251 ? 8.936 -12.062 -47.352 1.00 40.81 251 ASN A C 1
ATOM 2000 O O . ASN A 1 251 ? 8.688 -10.859 -47.409 1.00 40.81 251 ASN A O 1
ATOM 2004 N N . THR A 1 252 ? 9.851 -12.629 -48.128 1.00 47.19 252 THR A N 1
ATOM 2005 C CA . THR A 1 252 ? 10.353 -12.005 -49.346 1.00 47.19 252 THR A CA 1
ATOM 2006 C C . THR A 1 252 ? 9.276 -12.144 -50.416 1.00 47.19 252 THR A C 1
ATOM 2008 O O . THR A 1 252 ? 9.276 -13.075 -51.211 1.00 47.19 252 THR A O 1
ATOM 2011 N N . THR A 1 253 ? 8.336 -11.205 -50.448 1.00 36.62 253 THR A N 1
ATOM 2012 C CA . THR A 1 253 ? 7.475 -11.005 -51.618 1.00 36.62 253 THR A CA 1
ATOM 2013 C C . THR A 1 253 ? 7.494 -9.534 -51.979 1.00 36.62 253 THR A C 1
ATOM 2015 O O . THR A 1 253 ? 6.774 -8.718 -51.413 1.00 36.62 253 THR A O 1
ATOM 2018 N N . SER A 1 254 ? 8.382 -9.209 -52.917 1.00 35.88 254 SER A N 1
ATOM 2019 C CA . SER A 1 254 ? 8.272 -8.007 -53.726 1.00 35.88 254 SER A CA 1
ATOM 2020 C C . SER A 1 254 ? 7.006 -8.126 -54.572 1.00 35.88 254 SER A C 1
ATOM 2022 O O . SER A 1 254 ? 6.864 -9.046 -55.377 1.00 35.88 254 SER A O 1
ATOM 2024 N N . ASP A 1 255 ? 6.081 -7.194 -54.367 1.00 34.34 255 ASP A N 1
ATOM 2025 C CA . ASP A 1 255 ? 4.916 -7.009 -55.218 1.00 34.34 255 ASP A CA 1
ATOM 2026 C C . ASP A 1 255 ? 5.350 -6.774 -56.673 1.00 34.34 255 ASP A C 1
ATOM 2028 O O . ASP A 1 255 ? 5.945 -5.748 -57.014 1.00 34.34 255 ASP A O 1
ATOM 2032 N N . LYS A 1 256 ? 4.996 -7.706 -57.559 1.00 36.59 256 LYS A N 1
ATOM 2033 C CA . LYS A 1 256 ? 4.723 -7.411 -58.967 1.00 36.59 256 LYS A CA 1
ATOM 2034 C C . LYS A 1 256 ? 3.414 -8.079 -59.368 1.00 36.59 256 LYS A C 1
ATOM 2036 O O . LYS A 1 256 ? 3.254 -9.290 -59.262 1.00 36.59 256 LYS A O 1
ATOM 2041 N N . SER A 1 257 ? 2.485 -7.241 -59.819 1.00 33.41 257 SER A N 1
ATOM 2042 C CA . SER A 1 257 ? 1.157 -7.583 -60.319 1.00 33.41 257 SER A CA 1
ATOM 2043 C C . SER A 1 257 ? 1.177 -8.679 -61.388 1.00 33.41 257 SER A C 1
ATOM 2045 O O . SER A 1 257 ? 1.995 -8.649 -62.305 1.00 33.41 257 SER A O 1
ATOM 2047 N N . GLY A 1 258 ? 0.196 -9.582 -61.330 1.00 30.81 258 GLY A N 1
ATOM 2048 C CA . GLY A 1 258 ? -0.033 -10.585 -62.367 1.00 30.81 258 GLY A CA 1
ATOM 2049 C C . GLY A 1 258 ? -1.402 -11.247 -62.233 1.00 30.81 258 GLY A C 1
ATOM 2050 O O . GLY A 1 258 ? -1.574 -12.220 -61.512 1.00 30.81 258 GLY A O 1
ATOM 2051 N N . ASN A 1 259 ? -2.381 -10.675 -62.924 1.00 31.69 259 ASN A N 1
ATOM 2052 C CA . ASN A 1 259 ? -3.769 -11.111 -63.040 1.00 31.69 259 ASN A CA 1
ATOM 2053 C C . ASN A 1 259 ? -3.904 -12.536 -63.621 1.00 31.69 259 ASN A C 1
ATOM 2055 O O . ASN A 1 259 ? -3.576 -12.724 -64.787 1.00 31.69 259 ASN A O 1
ATOM 2059 N N . THR A 1 260 ? -4.493 -13.491 -62.886 1.00 32.44 260 THR A N 1
ATOM 2060 C CA . THR A 1 260 ? -5.260 -14.592 -63.507 1.00 32.44 260 THR A CA 1
ATOM 2061 C C . THR A 1 260 ? -6.277 -15.212 -62.547 1.00 32.44 260 THR A C 1
ATOM 2063 O O . THR A 1 260 ? -5.967 -15.578 -61.418 1.00 32.44 260 THR A O 1
ATOM 2066 N N . LYS A 1 261 ? -7.514 -15.327 -63.039 1.00 34.84 261 LYS A N 1
ATOM 2067 C CA . LYS A 1 261 ? -8.659 -16.029 -62.445 1.00 34.84 261 LYS A CA 1
ATOM 2068 C C . LYS A 1 261 ? -8.317 -17.506 -62.181 1.00 34.84 261 LYS A C 1
ATOM 2070 O O . LYS A 1 261 ? -7.606 -18.092 -62.995 1.00 34.84 261 LYS A O 1
ATOM 2075 N N . THR A 1 262 ? -8.936 -18.138 -61.174 1.00 27.91 262 THR A N 1
ATOM 2076 C CA . THR A 1 262 ? -9.941 -19.228 -61.329 1.00 27.91 262 THR A CA 1
ATOM 2077 C C . THR A 1 262 ? -10.128 -20.053 -60.034 1.00 27.91 262 THR A C 1
ATOM 2079 O O . THR A 1 262 ? -9.166 -20.484 -59.417 1.00 27.91 262 THR A O 1
ATOM 2082 N N . ALA A 1 263 ? -11.407 -20.300 -59.720 1.00 29.84 263 ALA A N 1
ATOM 2083 C CA . ALA A 1 263 ? -12.031 -21.412 -58.984 1.00 29.84 263 ALA A CA 1
ATOM 2084 C C . ALA A 1 263 ? -11.719 -21.702 -57.498 1.00 29.84 263 ALA A C 1
ATOM 2086 O O . ALA A 1 263 ? -10.695 -22.250 -57.111 1.00 29.84 263 ALA A O 1
ATOM 2087 N N . VAL A 1 264 ? -12.784 -21.498 -56.718 1.00 34.72 264 VAL A N 1
ATOM 2088 C CA . VAL A 1 264 ? -13.147 -22.166 -55.463 1.00 34.72 264 VAL A CA 1
ATOM 2089 C C . VAL A 1 264 ? -13.118 -23.695 -55.607 1.00 34.72 264 VAL A C 1
ATOM 2091 O O . VAL A 1 264 ? -13.700 -24.221 -56.556 1.00 34.72 264 VAL A O 1
ATOM 2094 N N . LYS A 1 265 ? -12.585 -24.405 -54.603 1.00 31.67 265 LYS A N 1
ATOM 2095 C CA . LYS A 1 265 ? -13.130 -25.696 -54.149 1.00 31.67 265 LYS A CA 1
ATOM 2096 C C . LYS A 1 265 ? -13.027 -25.829 -52.631 1.00 31.67 265 LYS A C 1
ATOM 2098 O O . LYS A 1 265 ? -12.018 -25.505 -52.018 1.00 31.67 265 LYS A O 1
ATOM 2103 N N . SER A 1 266 ? -14.128 -26.303 -52.076 1.00 27.92 266 SER A N 1
ATOM 2104 C CA . SER A 1 266 ? -14.442 -26.524 -50.672 1.00 27.92 266 SER A CA 1
ATOM 2105 C C . SER A 1 266 ? -14.443 -28.022 -50.335 1.00 27.92 266 SER A C 1
ATOM 2107 O O . SER A 1 266 ? -14.698 -28.835 -51.223 1.00 27.92 266 SER A O 1
ATOM 2109 N N . VAL A 1 267 ? -14.346 -28.316 -49.028 1.00 28.80 267 VAL A N 1
ATOM 2110 C CA . VAL A 1 267 ? -14.681 -29.582 -48.323 1.00 28.80 267 VAL A CA 1
ATOM 2111 C C . VAL A 1 267 ? -13.642 -30.705 -48.575 1.00 28.80 267 VAL A C 1
ATOM 2113 O O . VAL A 1 267 ? -13.258 -30.972 -49.703 1.00 28.80 267 VAL A O 1
ATOM 2116 N N . SER A 1 268 ? -13.117 -31.432 -47.583 1.00 30.92 268 SER A N 1
ATOM 2117 C CA . SER A 1 268 ? -13.904 -32.209 -46.624 1.00 30.92 268 SER A CA 1
ATOM 2118 C C . SER A 1 268 ? -13.100 -32.688 -45.418 1.00 30.92 268 SER A C 1
ATOM 2120 O O . SER A 1 268 ? -11.991 -33.202 -45.545 1.00 30.92 268 SER A O 1
ATOM 2122 N N . SER A 1 269 ? -13.744 -32.589 -44.261 1.00 34.97 269 SER A N 1
ATOM 2123 C CA . SER A 1 269 ? -13.655 -33.536 -43.158 1.00 34.97 269 SER A CA 1
ATOM 2124 C C . SER A 1 269 ? -13.967 -34.955 -43.642 1.00 34.97 269 SER A C 1
ATOM 2126 O O . SER A 1 269 ? -14.928 -35.148 -44.379 1.00 34.97 269 SER A O 1
ATOM 2128 N N . ASN A 1 270 ? -13.196 -35.941 -43.184 1.00 31.91 270 ASN A N 1
ATOM 2129 C CA . ASN A 1 270 ? -13.659 -37.320 -43.065 1.00 31.91 270 ASN A CA 1
ATOM 2130 C C . ASN A 1 270 ? -12.996 -37.982 -41.857 1.00 31.91 270 ASN A C 1
ATOM 2132 O O . ASN A 1 270 ? -11.779 -38.133 -41.777 1.00 31.91 270 ASN A O 1
ATOM 2136 N N . SER A 1 271 ? -13.854 -38.357 -40.922 1.00 33.50 271 SER A N 1
ATOM 2137 C CA . SER A 1 271 ? -13.620 -39.239 -39.789 1.00 33.50 271 SER A CA 1
ATOM 2138 C C . SER A 1 271 ? -13.473 -40.688 -40.263 1.00 33.50 271 SER A C 1
ATOM 2140 O O . SER A 1 271 ? -14.115 -41.057 -41.245 1.00 33.50 271 SER A O 1
ATOM 2142 N N . SER A 1 272 ? -12.725 -41.513 -39.517 1.00 33.91 272 SER A N 1
ATOM 2143 C CA . SER A 1 272 ? -13.088 -42.867 -39.022 1.00 33.91 272 SER A CA 1
ATOM 2144 C C . SER A 1 272 ? -11.888 -43.824 -38.918 1.00 33.91 272 SER A C 1
ATOM 2146 O O . SER A 1 272 ? -11.021 -43.832 -39.784 1.00 33.91 272 SER A O 1
ATOM 2148 N N . GLY A 1 273 ? -11.897 -44.685 -37.890 1.00 27.75 273 GLY A N 1
ATOM 2149 C CA . GLY A 1 273 ? -11.309 -46.028 -37.993 1.00 27.75 273 GLY A CA 1
ATOM 2150 C C . GLY A 1 273 ? -10.332 -46.445 -36.896 1.00 27.75 273 GLY A C 1
ATOM 2151 O O . GLY A 1 273 ? -9.168 -46.080 -36.926 1.00 27.75 273 GLY A O 1
ATOM 2152 N N . SER A 1 274 ? -10.823 -47.256 -35.966 1.00 30.17 274 SER A N 1
ATOM 2153 C CA . SER A 1 274 ? -10.159 -47.818 -34.789 1.00 30.17 274 SER A CA 1
ATOM 2154 C C . SER A 1 274 ? -9.098 -48.911 -35.045 1.00 30.17 274 SER A C 1
ATOM 2156 O O . SER A 1 274 ? -9.116 -49.581 -36.072 1.00 30.17 274 SER A O 1
ATOM 2158 N N . SER A 1 275 ? -8.326 -49.178 -33.978 1.00 34.22 275 SER A N 1
ATOM 2159 C CA . SER A 1 275 ? -7.786 -50.482 -33.528 1.00 34.22 275 SER A CA 1
ATOM 2160 C C . SER A 1 275 ? -6.574 -51.103 -34.241 1.00 34.22 275 SER A C 1
ATOM 2162 O O . SER A 1 275 ? -6.639 -51.471 -35.408 1.00 34.22 275 SER A O 1
ATOM 2164 N N . GLY A 1 276 ? -5.523 -51.406 -33.465 1.00 27.27 276 GLY A N 1
ATOM 2165 C CA . GLY A 1 276 ? -4.493 -52.376 -33.857 1.00 27.27 276 GLY A CA 1
ATOM 2166 C C . GLY A 1 276 ? -3.244 -52.362 -32.976 1.00 27.27 276 GLY A C 1
ATOM 2167 O O . GLY A 1 276 ? -2.330 -51.579 -33.192 1.00 27.27 276 GLY A O 1
ATOM 2168 N N . SER A 1 277 ? -3.210 -53.247 -31.985 1.00 34.12 277 SER A N 1
ATOM 2169 C CA . SER A 1 277 ? -2.062 -53.582 -31.141 1.00 34.12 277 SER A CA 1
ATOM 2170 C C . SER A 1 277 ? -0.955 -54.292 -31.926 1.00 34.12 277 SER A C 1
ATOM 2172 O O . SER A 1 277 ? -1.232 -55.140 -32.770 1.00 34.12 277 SER A O 1
ATOM 2174 N N . SER A 1 278 ? 0.309 -54.003 -31.605 1.00 35.53 278 SER A N 1
ATOM 2175 C CA . SER A 1 278 ? 1.482 -54.829 -31.933 1.00 35.53 278 SER A CA 1
ATOM 2176 C C . SER A 1 278 ? 2.651 -54.398 -31.051 1.00 35.53 278 SER A C 1
ATOM 2178 O O . SER A 1 278 ? 3.114 -53.265 -31.137 1.00 35.53 278 SER A O 1
ATOM 2180 N N . GLY A 1 279 ? 3.093 -55.297 -30.173 1.00 27.67 279 GLY A N 1
ATOM 2181 C CA . GLY A 1 279 ? 4.305 -55.119 -29.386 1.00 27.67 279 GLY A CA 1
ATOM 2182 C C . GLY A 1 279 ? 5.562 -55.426 -30.196 1.00 27.67 279 GLY A C 1
ATOM 2183 O O . GLY A 1 279 ? 5.546 -56.263 -31.098 1.00 27.67 279 GLY A O 1
ATOM 2184 N N . CYS A 1 280 ? 6.670 -54.806 -29.808 1.00 30.30 280 CYS A N 1
ATOM 2185 C CA . CYS A 1 280 ? 8.005 -55.300 -30.109 1.00 30.30 280 CYS A CA 1
ATOM 2186 C C . CYS A 1 280 ? 8.956 -54.976 -28.949 1.00 30.30 280 CYS A C 1
ATOM 2188 O O . CYS A 1 280 ? 9.081 -53.834 -28.515 1.00 30.30 280 CYS A O 1
ATOM 2190 N N . ASN A 1 281 ? 9.574 -56.044 -28.447 1.00 29.41 281 ASN A N 1
ATOM 2191 C CA . ASN A 1 281 ? 10.641 -56.082 -27.456 1.00 29.41 281 ASN A CA 1
ATOM 2192 C C . ASN A 1 281 ? 11.977 -55.573 -28.021 1.00 29.41 281 ASN A C 1
ATOM 2194 O O . ASN A 1 281 ? 12.244 -55.728 -29.211 1.00 29.41 281 ASN A O 1
ATOM 2198 N N . GLY A 1 282 ? 12.861 -55.178 -27.100 1.00 26.97 282 GLY A N 1
ATOM 2199 C CA . GLY A 1 282 ? 14.319 -55.178 -27.266 1.00 26.97 282 GLY A CA 1
ATOM 2200 C C . GLY A 1 282 ? 14.912 -53.771 -27.345 1.00 26.97 282 GLY A C 1
ATOM 2201 O O . GLY A 1 282 ? 14.399 -52.929 -28.061 1.00 26.97 282 GLY A O 1
ATOM 2202 N N . SER A 1 283 ? 15.987 -53.410 -26.656 1.00 29.36 283 SER A N 1
ATOM 2203 C CA . SER A 1 283 ? 16.890 -54.142 -25.775 1.00 29.36 283 SER A CA 1
ATOM 2204 C C . SER A 1 283 ? 17.662 -53.101 -24.969 1.00 29.36 283 SER A C 1
ATOM 2206 O O . SER A 1 283 ? 17.999 -52.037 -25.483 1.00 29.36 283 SER A O 1
ATOM 2208 N N . SER A 1 284 ? 17.948 -53.436 -23.714 1.00 30.47 284 SER A N 1
ATOM 2209 C CA . SER A 1 284 ? 18.905 -52.724 -22.874 1.00 30.47 284 SER A CA 1
ATOM 2210 C C . SER A 1 284 ? 20.314 -52.843 -23.460 1.00 30.47 284 SER A C 1
ATOM 2212 O O . SER A 1 284 ? 20.739 -53.946 -23.809 1.00 30.47 284 SER A O 1
ATOM 2214 N N . VAL A 1 285 ? 21.030 -51.723 -23.530 1.00 30.80 285 VAL A N 1
ATOM 2215 C CA . VAL A 1 285 ? 22.494 -51.677 -23.555 1.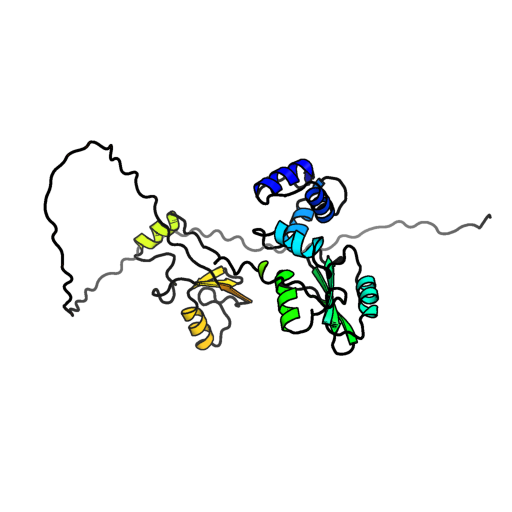00 30.80 285 VAL A CA 1
ATOM 2216 C C . VAL A 1 285 ? 22.954 -50.540 -22.646 1.00 30.80 285 VAL A C 1
ATOM 2218 O O . VAL A 1 285 ? 22.830 -49.363 -22.974 1.00 30.80 285 VAL A O 1
ATOM 2221 N N . ASP A 1 286 ? 23.478 -50.931 -21.487 1.00 28.08 286 ASP A N 1
ATOM 2222 C CA . ASP A 1 286 ? 24.344 -50.124 -20.636 1.00 28.08 286 ASP A CA 1
ATOM 2223 C C . ASP A 1 286 ? 25.673 -49.846 -21.350 1.00 28.08 286 ASP A C 1
ATOM 2225 O O . ASP A 1 286 ? 26.334 -50.789 -21.785 1.00 28.08 286 ASP A O 1
ATOM 2229 N N . VAL A 1 287 ? 26.124 -48.586 -21.366 1.00 28.55 287 VAL A N 1
ATOM 2230 C CA . VAL A 1 287 ? 27.552 -48.250 -21.233 1.00 28.55 287 VAL A CA 1
ATOM 2231 C C . VAL A 1 287 ? 27.704 -47.005 -20.355 1.00 28.55 287 VAL A C 1
ATOM 2233 O O .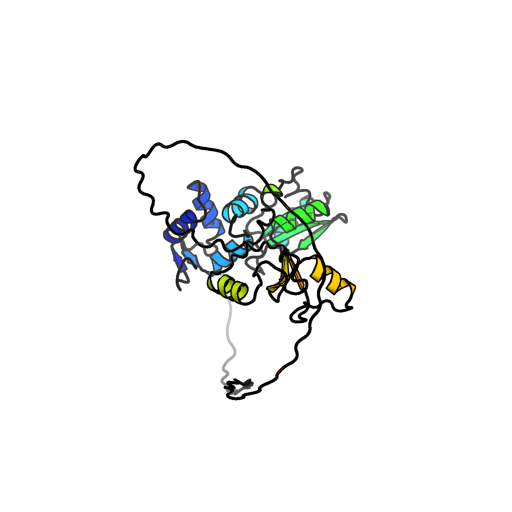 VAL A 1 287 ? 27.024 -45.996 -20.502 1.00 28.55 287 VAL A O 1
ATOM 2236 N N . THR A 1 288 ? 28.613 -47.167 -19.406 1.00 25.55 288 THR A N 1
ATOM 2237 C CA . THR A 1 288 ? 28.906 -46.412 -18.191 1.00 25.55 288 THR A CA 1
ATOM 2238 C C . THR A 1 288 ? 29.999 -45.340 -18.399 1.00 25.55 288 THR A C 1
ATOM 2240 O O . THR A 1 288 ? 30.759 -45.425 -19.359 1.00 25.55 288 THR A O 1
ATOM 2243 N N . ILE A 1 289 ? 30.166 -44.467 -17.382 1.00 27.11 289 ILE A N 1
ATOM 2244 C CA . ILE A 1 289 ? 31.357 -43.644 -17.014 1.00 27.11 289 ILE A CA 1
ATOM 2245 C C . ILE A 1 289 ? 31.410 -42.260 -17.706 1.00 27.11 289 ILE A C 1
ATOM 2247 O O . ILE A 1 289 ? 31.260 -42.164 -18.911 1.00 27.11 289 ILE A O 1
ATOM 2251 N N . SER A 1 290 ? 31.592 -41.119 -17.026 1.00 28.30 290 SER A N 1
ATOM 2252 C CA . SER A 1 290 ? 32.348 -40.815 -15.797 1.00 28.30 290 SER A CA 1
ATOM 2253 C C . SER A 1 290 ? 31.710 -39.709 -14.954 1.00 28.30 290 SER A C 1
ATOM 2255 O O . SER A 1 290 ? 31.259 -38.690 -15.475 1.00 28.30 290 SER A O 1
ATOM 2257 N N . GLY A 1 291 ? 31.767 -39.888 -13.633 1.00 25.77 291 GLY A N 1
ATOM 2258 C CA . GLY A 1 291 ? 31.420 -38.867 -12.654 1.00 25.77 291 GLY A CA 1
ATOM 2259 C C . GLY A 1 291 ? 32.431 -37.725 -12.584 1.00 25.77 291 GLY A C 1
ATOM 2260 O O . GLY A 1 291 ? 33.616 -37.905 -12.849 1.00 25.77 291 GLY A O 1
ATOM 2261 N N . ASN A 1 292 ? 31.944 -36.568 -12.141 1.00 27.14 292 ASN A N 1
ATOM 2262 C CA . ASN A 1 292 ? 32.778 -35.568 -11.497 1.00 27.14 292 ASN A CA 1
ATOM 2263 C C . ASN A 1 292 ? 32.024 -35.014 -10.284 1.00 27.14 292 ASN A C 1
ATOM 2265 O O . ASN A 1 292 ? 31.155 -34.152 -10.379 1.00 27.14 292 ASN A O 1
ATOM 2269 N N . SER A 1 293 ? 32.340 -35.596 -9.133 1.00 27.64 293 SER A N 1
ATOM 2270 C CA . SER A 1 293 ? 31.949 -35.145 -7.808 1.00 27.64 293 SER A CA 1
ATOM 2271 C C . SER A 1 293 ? 32.811 -33.951 -7.403 1.00 27.64 293 SER A C 1
ATOM 2273 O O . SER A 1 293 ? 33.984 -34.138 -7.094 1.00 27.64 293 SER A O 1
ATOM 2275 N N . ASN A 1 294 ? 32.227 -32.757 -7.325 1.00 30.05 294 ASN A N 1
ATOM 2276 C CA . ASN A 1 294 ? 32.798 -31.657 -6.551 1.00 30.05 294 ASN A CA 1
ATOM 2277 C C . ASN A 1 294 ? 31.855 -31.342 -5.392 1.00 30.05 294 ASN A C 1
ATOM 2279 O O . ASN A 1 294 ? 30.958 -30.509 -5.491 1.00 30.05 294 ASN A O 1
ATOM 2283 N N . GLY A 1 295 ? 32.062 -32.066 -4.292 1.00 24.80 295 GLY A N 1
ATOM 2284 C CA . GLY A 1 295 ? 31.551 -31.676 -2.990 1.00 24.80 295 GLY A CA 1
ATOM 2285 C C . GLY A 1 295 ? 32.366 -30.510 -2.441 1.00 24.80 295 GLY A C 1
ATOM 2286 O O . GLY A 1 295 ? 33.595 -30.544 -2.468 1.00 24.80 295 GLY A O 1
ATOM 2287 N N . TRP A 1 296 ? 31.683 -29.513 -1.882 1.00 26.16 296 TRP A N 1
ATOM 2288 C CA . TRP A 1 296 ? 32.278 -28.683 -0.844 1.00 26.16 296 TRP A CA 1
ATOM 2289 C C . TRP A 1 296 ? 31.503 -28.868 0.450 1.00 26.16 296 TRP A C 1
ATOM 2291 O O . TRP A 1 296 ? 30.397 -28.368 0.639 1.00 26.16 296 TRP A O 1
ATOM 2301 N N . SER A 1 297 ? 32.118 -29.665 1.317 1.00 26.81 297 SER A N 1
ATOM 2302 C CA . SER A 1 297 ? 31.720 -29.901 2.690 1.00 26.81 297 SER A CA 1
ATOM 2303 C C . SER A 1 297 ? 31.827 -28.631 3.525 1.00 26.81 297 SER A C 1
ATOM 2305 O O . SER A 1 297 ? 32.783 -27.861 3.418 1.00 26.81 297 SER A O 1
ATOM 2307 N N . SER A 1 298 ? 30.859 -28.507 4.425 1.00 26.11 298 SER A N 1
ATOM 2308 C CA . SER A 1 298 ? 30.819 -27.651 5.600 1.00 26.11 298 SER A CA 1
ATOM 2309 C C . SER A 1 298 ? 32.182 -27.459 6.268 1.00 26.11 298 SER A C 1
ATOM 2311 O O . SER A 1 298 ? 32.869 -28.427 6.602 1.00 26.11 298 SER A O 1
ATOM 2313 N N . ARG A 1 299 ? 32.522 -26.206 6.582 1.00 26.89 299 ARG A N 1
ATOM 2314 C CA . ARG A 1 299 ? 33.460 -25.890 7.662 1.00 26.89 299 ARG A CA 1
ATOM 2315 C C . ARG A 1 299 ? 32.783 -24.980 8.672 1.00 26.89 299 ARG A C 1
ATOM 2317 O O . ARG A 1 299 ? 32.539 -23.805 8.435 1.00 26.89 299 ARG A O 1
ATOM 2324 N N . ASN A 1 300 ? 32.475 -25.616 9.791 1.00 24.06 300 ASN A N 1
ATOM 2325 C CA . ASN A 1 300 ? 32.151 -25.033 11.074 1.00 24.06 300 ASN A CA 1
ATOM 2326 C C . ASN A 1 300 ? 33.471 -24.528 11.685 1.00 24.06 300 ASN A C 1
ATOM 2328 O O . ASN A 1 300 ? 34.402 -25.322 11.826 1.00 24.06 300 ASN A O 1
ATOM 2332 N N . THR A 1 301 ? 33.571 -23.251 12.045 1.00 28.20 301 THR A N 1
ATOM 2333 C CA . THR A 1 301 ? 34.651 -22.748 12.909 1.00 28.20 301 THR A CA 1
ATOM 2334 C C . THR A 1 301 ? 34.071 -21.789 13.933 1.00 28.20 301 THR A C 1
ATOM 2336 O O . THR A 1 301 ? 33.877 -20.604 13.679 1.00 28.20 301 THR A O 1
ATOM 2339 N N . THR A 1 302 ? 33.800 -22.350 15.104 1.00 25.83 302 THR A N 1
ATOM 2340 C CA . THR A 1 302 ? 33.870 -21.699 16.409 1.00 25.83 302 THR A CA 1
ATOM 2341 C C . THR A 1 302 ? 35.256 -21.078 16.604 1.00 25.83 302 THR A C 1
ATOM 2343 O O . THR A 1 302 ? 36.263 -21.757 16.408 1.00 25.83 302 THR A O 1
ATOM 2346 N N . PHE A 1 303 ? 35.322 -19.827 17.062 1.00 23.72 303 PHE A N 1
ATOM 2347 C CA . PHE A 1 303 ? 36.499 -19.324 17.770 1.00 23.72 303 PHE A CA 1
ATOM 2348 C C . PHE A 1 303 ? 36.051 -18.439 18.936 1.00 23.72 303 PHE A C 1
ATOM 2350 O O . PHE A 1 303 ? 35.481 -17.367 18.748 1.00 23.72 303 PHE A O 1
ATOM 2357 N N . ASN A 1 304 ? 36.271 -18.962 20.142 1.00 26.64 304 ASN A N 1
ATOM 2358 C CA . ASN A 1 304 ? 36.167 -18.256 21.410 1.00 26.64 304 ASN A CA 1
ATOM 2359 C C . ASN A 1 304 ? 37.435 -17.423 21.641 1.00 26.64 304 ASN A C 1
ATOM 2361 O O . ASN A 1 304 ? 38.531 -17.905 21.381 1.00 26.64 304 ASN A O 1
ATOM 2365 N N . GLY A 1 305 ? 37.222 -16.227 22.193 1.00 23.00 305 GLY A N 1
ATOM 2366 C CA . GLY A 1 305 ? 37.979 -15.557 23.258 1.00 23.00 305 GLY A CA 1
ATOM 2367 C C . GLY A 1 305 ? 39.505 -15.655 23.328 1.00 23.00 305 GLY A C 1
ATOM 2368 O O . GLY A 1 305 ? 40.057 -16.727 23.539 1.00 23.00 305 GLY A O 1
ATOM 2369 N N . LEU A 1 306 ? 40.139 -14.482 23.380 1.00 26.64 306 LEU A N 1
ATOM 2370 C CA . LEU A 1 306 ? 41.245 -14.212 24.298 1.00 26.64 306 LEU A CA 1
ATOM 2371 C C . LEU A 1 306 ? 41.027 -12.834 24.939 1.00 26.64 306 LEU A C 1
ATOM 2373 O O . LEU A 1 306 ? 40.708 -11.859 24.258 1.00 26.64 306 LEU A O 1
ATOM 2377 N N . THR A 1 307 ? 41.108 -12.845 26.263 1.00 27.11 307 THR A N 1
ATOM 2378 C CA . THR A 1 307 ? 41.032 -11.752 27.232 1.00 27.11 307 THR A CA 1
ATOM 2379 C C . THR A 1 307 ? 42.411 -11.117 27.465 1.00 27.11 307 THR A C 1
ATOM 2381 O O . THR A 1 307 ? 43.397 -11.562 26.877 1.00 27.11 307 THR A O 1
ATOM 2384 N N . ASP A 1 308 ? 42.415 -10.134 28.377 1.00 27.53 308 ASP A N 1
ATOM 2385 C CA . ASP A 1 308 ? 43.536 -9.568 29.156 1.00 27.53 308 ASP A CA 1
ATOM 2386 C C . ASP A 1 308 ? 44.115 -8.260 28.562 1.00 27.53 308 ASP A C 1
ATOM 2388 O O . ASP A 1 308 ? 44.419 -8.188 27.376 1.00 27.53 308 ASP A O 1
ATOM 2392 N N . ASP A 1 309 ? 44.322 -7.152 29.286 1.00 28.88 309 ASP A N 1
ATOM 2393 C CA . ASP A 1 309 ? 44.111 -6.813 30.700 1.00 28.88 309 ASP A CA 1
ATOM 2394 C C . ASP A 1 309 ? 44.340 -5.287 30.916 1.00 28.88 309 ASP A C 1
ATOM 2396 O O . ASP A 1 309 ? 45.163 -4.686 30.229 1.00 28.88 309 ASP A O 1
ATOM 2400 N N . ILE A 1 310 ? 43.610 -4.710 31.889 1.00 29.53 310 ILE A N 1
ATOM 2401 C CA . ILE A 1 310 ? 44.039 -3.772 32.966 1.00 29.53 310 ILE A CA 1
ATOM 2402 C C . ILE A 1 310 ? 44.777 -2.452 32.607 1.00 29.53 310 ILE A C 1
ATOM 2404 O O . ILE A 1 310 ? 45.918 -2.470 32.162 1.00 29.53 310 ILE A O 1
ATOM 2408 N N . ASP A 1 311 ? 44.195 -1.292 32.969 1.00 29.75 311 ASP A N 1
ATOM 2409 C CA . ASP A 1 311 ? 44.582 -0.562 34.204 1.00 29.75 311 ASP A CA 1
ATOM 2410 C C . ASP A 1 311 ? 43.571 0.532 34.615 1.00 29.75 311 ASP A C 1
ATOM 2412 O O . ASP A 1 311 ? 42.928 1.188 33.796 1.00 29.75 311 ASP A O 1
ATOM 2416 N N . ASP A 1 312 ? 43.441 0.662 35.930 1.00 30.55 312 ASP A N 1
ATOM 2417 C CA . ASP A 1 312 ? 42.514 1.429 36.754 1.00 30.55 312 ASP A CA 1
ATOM 2418 C C . ASP A 1 312 ? 43.263 2.642 37.335 1.00 30.55 312 ASP A C 1
ATOM 2420 O O . ASP A 1 312 ? 44.382 2.495 37.825 1.00 30.55 312 ASP A O 1
ATOM 2424 N N . SER A 1 313 ? 42.692 3.854 37.331 1.00 31.20 313 SER A N 1
ATOM 2425 C CA . SER A 1 313 ? 43.120 4.886 38.295 1.00 31.20 313 SER A CA 1
ATOM 2426 C C . SER A 1 313 ? 42.124 6.037 38.494 1.00 31.20 313 SER A C 1
ATOM 2428 O O . SER A 1 313 ? 41.853 6.845 37.611 1.00 31.20 313 SER A O 1
ATOM 2430 N N . GLU A 1 314 ? 41.710 6.151 39.758 1.00 32.94 314 GLU A N 1
ATOM 2431 C CA . GLU A 1 314 ? 41.489 7.382 40.535 1.00 32.94 314 GLU A CA 1
ATOM 2432 C C . GLU A 1 314 ? 40.207 8.223 40.355 1.00 32.94 314 GLU A C 1
ATOM 2434 O O . GLU A 1 314 ? 40.138 9.291 39.755 1.00 32.94 314 GLU A O 1
ATOM 2439 N N . ARG A 1 315 ? 39.190 7.784 41.103 1.00 29.98 315 ARG A N 1
ATOM 2440 C CA . ARG A 1 315 ? 38.626 8.462 42.293 1.00 29.98 315 ARG A CA 1
ATOM 2441 C C . ARG A 1 315 ? 39.026 9.936 42.575 1.00 29.98 315 ARG A C 1
ATOM 2443 O O . ARG A 1 315 ? 40.179 10.256 42.819 1.00 29.98 315 ARG A O 1
ATOM 2450 N N . LEU A 1 316 ? 37.983 10.716 42.909 1.00 30.69 316 LEU A N 1
ATOM 2451 C CA . LEU A 1 316 ? 37.948 11.803 43.915 1.00 30.69 316 LEU A CA 1
ATOM 2452 C C . LEU A 1 316 ? 38.718 13.107 43.607 1.00 30.69 316 LEU A C 1
ATOM 2454 O O . LEU A 1 316 ? 39.892 13.212 43.931 1.00 30.69 316 LEU A O 1
ATOM 2458 N N . ARG A 1 317 ? 37.989 14.201 43.302 1.00 32.06 317 ARG A N 1
ATOM 2459 C CA . ARG A 1 317 ? 37.697 15.308 44.258 1.00 32.06 317 ARG A CA 1
ATOM 2460 C C . ARG A 1 317 ? 37.215 16.617 43.599 1.00 32.06 317 ARG A C 1
ATOM 2462 O O . ARG A 1 317 ? 37.862 17.145 42.712 1.00 32.06 317 ARG A O 1
ATOM 2469 N N . ARG A 1 318 ? 36.238 17.222 44.300 1.00 33.91 318 ARG A N 1
ATOM 2470 C CA . ARG A 1 318 ? 36.020 18.665 44.596 1.00 33.91 318 ARG A CA 1
ATOM 2471 C C . ARG A 1 318 ? 35.023 19.484 43.745 1.00 33.91 318 ARG A C 1
ATOM 2473 O O . ARG A 1 318 ? 35.350 19.994 42.692 1.00 33.91 318 ARG A O 1
ATOM 2480 N N . LYS A 1 319 ? 33.883 19.741 44.416 1.00 34.34 319 LYS A N 1
ATOM 2481 C CA . LYS A 1 319 ? 33.261 21.051 44.745 1.00 34.34 319 LYS A CA 1
ATOM 2482 C C . LYS A 1 319 ? 32.789 21.964 43.586 1.00 34.34 319 LYS A C 1
ATOM 2484 O O . LYS A 1 319 ? 33.603 22.664 43.012 1.00 34.34 319 LYS A O 1
ATOM 2489 N N . SER A 1 320 ? 31.462 21.991 43.363 1.00 33.78 320 SER A N 1
ATOM 2490 C CA . SER A 1 320 ? 30.473 23.071 43.668 1.00 33.78 320 SER A CA 1
ATOM 2491 C C . SER A 1 320 ? 30.849 24.564 43.446 1.00 33.78 320 SER A C 1
ATOM 2493 O O . SER A 1 320 ? 32.011 24.917 43.600 1.00 33.78 320 SER A O 1
ATOM 2495 N N . PRO A 1 321 ? 29.870 25.498 43.392 1.00 56.97 321 PRO A N 1
ATOM 2496 C CA . PRO A 1 321 ? 29.037 25.896 42.244 1.00 56.97 321 PRO A CA 1
ATOM 2497 C C . PRO A 1 321 ? 29.149 27.420 41.959 1.00 56.97 321 PRO A C 1
ATOM 2499 O O . PRO A 1 321 ? 29.747 28.138 42.755 1.00 56.97 321 PRO A O 1
ATOM 2502 N N . HIS A 1 322 ? 28.523 27.953 40.899 1.00 38.09 322 HIS A N 1
ATOM 2503 C CA . HIS A 1 322 ? 28.089 29.363 40.891 1.00 38.09 322 HIS A CA 1
ATOM 2504 C C . HIS A 1 322 ? 26.988 29.668 39.860 1.00 38.09 322 HIS A C 1
ATOM 2506 O O . HIS A 1 322 ? 27.138 29.322 38.692 1.00 38.09 322 HIS A O 1
ATOM 2512 N N . ALA A 1 323 ? 25.995 30.416 40.369 1.00 45.12 323 ALA A N 1
ATOM 2513 C CA . ALA A 1 323 ? 24.931 31.211 39.734 1.00 45.12 323 ALA A CA 1
ATOM 2514 C C . ALA A 1 323 ? 23.747 30.466 39.098 1.00 45.12 323 ALA A C 1
ATOM 2516 O O . ALA A 1 323 ? 23.901 29.879 38.008 1.00 45.12 323 ALA A O 1
#

Secondary structure (DSSP, 8-state):
--SSS-SEEEHHHHHHHHHHHS----HHHHHHHHHHH-TT-SSEEEHHHHHHHHHHS--GGGHHHHHIIIIII-TTB-TT--HHHHHHHHHTTTTSTTEEEEEE-SSSTT-EEEEEE-TTS-EEEE---SS-HHHHHHHHHHTTSS-EETT-S-----GGGS-----EEEEPPHHHHHHHHHTT--SSB-TTTSSSBP-EEEETTTEEE-HHHHHHHHHH-S--B-TTT--B--EEEEEEEEPP-PPPP--------------------------------------------------------------------------